Protein AF-A0A7X7XZB8-F1 (afdb_monomer_lite)

Radius of gyration: 26.93 Å; chains: 1; bounding box: 57×50×70 Å

Sequence (234 aa):
MEAIKGFKVFKPDWTYRGFQYEVGKTYEENVTPSACDRGFFFYKQPKDCFNYYRFNPNNKVAEVVALGEVAEKGDKCCTNKIKIVREIPWEEVLKLVNTGKACTGFCNTGDYNTGDWNLSSFNVGCFNTNQHKLKFFDKETDMTMEEWWNSDARYLLNQIDFRPTEWVRSEDMTDAEKEQHPEHETTGGYLKIRDNTNACIKWWNELSESKRNVIKSIPNFDAEKFFKITGIRV

pLDDT: mean 94.1, std 4.63, range [57.75, 98.5]

Structure (mmCIF, N/CA/C/O backbone):
data_AF-A0A7X7XZB8-F1
#
_entry.id   AF-A0A7X7XZB8-F1
#
loop_
_atom_site.group_PDB
_atom_site.id
_atom_site.type_symbol
_atom_site.label_atom_id
_atom_site.label_alt_id
_atom_site.label_comp_id
_atom_site.label_asym_id
_atom_site.label_entity_id
_atom_site.label_seq_id
_atom_site.pdbx_PDB_ins_code
_atom_site.Cartn_x
_atom_site.Cartn_y
_atom_site.Cartn_z
_atom_site.occupancy
_atom_site.B_iso_or_equiv
_atom_site.auth_seq_id
_atom_site.auth_comp_id
_atom_site.auth_asym_id
_atom_site.auth_atom_id
_atom_site.pdbx_PDB_model_num
ATOM 1 N N . MET A 1 1 ? -7.208 -9.323 38.041 1.00 57.75 1 MET A N 1
ATOM 2 C CA . MET A 1 1 ? -7.623 -9.644 36.661 1.00 57.75 1 MET A CA 1
ATOM 3 C C . MET A 1 1 ? -6.622 -9.023 35.715 1.00 57.75 1 MET A C 1
ATOM 5 O O . MET A 1 1 ? -6.167 -7.917 35.982 1.00 57.75 1 MET A O 1
ATOM 9 N N . GLU A 1 2 ? -6.235 -9.758 34.681 1.00 68.56 2 GLU A N 1
ATOM 10 C CA . GLU A 1 2 ? -5.322 -9.274 33.648 1.00 68.56 2 GLU A CA 1
ATOM 11 C C . GLU A 1 2 ? -6.052 -8.249 32.768 1.00 68.56 2 GLU A C 1
ATOM 13 O O . GLU A 1 2 ? -7.218 -8.441 32.422 1.00 68.56 2 GLU A O 1
ATOM 18 N N . ALA A 1 3 ? -5.411 -7.119 32.479 1.00 85.44 3 ALA A N 1
ATOM 19 C CA . ALA A 1 3 ? -6.046 -6.032 31.744 1.00 85.44 3 ALA A CA 1
ATOM 20 C C . ALA A 1 3 ? -6.130 -6.378 30.246 1.00 85.44 3 ALA A C 1
ATOM 22 O O . ALA A 1 3 ? -5.110 -6.674 29.622 1.00 85.44 3 ALA A O 1
ATOM 23 N N . ILE A 1 4 ? -7.327 -6.323 29.654 1.00 95.00 4 ILE A N 1
ATOM 24 C CA . ILE A 1 4 ? -7.532 -6.692 28.244 1.00 95.00 4 ILE A CA 1
ATOM 25 C C . ILE A 1 4 ? -7.282 -5.468 27.363 1.00 95.00 4 ILE A C 1
ATOM 27 O O . ILE A 1 4 ? -7.982 -4.460 27.472 1.00 95.00 4 ILE A O 1
ATOM 31 N N . LYS A 1 5 ? -6.286 -5.551 26.477 1.00 96.56 5 LYS A N 1
ATOM 32 C CA . LYS A 1 5 ? -6.016 -4.519 25.467 1.00 96.56 5 LYS A CA 1
ATOM 33 C C . LYS A 1 5 ? -6.963 -4.651 24.279 1.00 96.56 5 LYS A C 1
ATOM 35 O O . LYS A 1 5 ? -7.380 -5.752 23.923 1.00 96.56 5 LYS A O 1
ATOM 40 N N . GLY A 1 6 ? -7.253 -3.530 23.635 1.00 97.69 6 GLY A N 1
ATOM 41 C CA . GLY A 1 6 ? -8.007 -3.518 22.394 1.00 97.69 6 GLY A CA 1
ATOM 42 C C . GLY A 1 6 ? -8.034 -2.152 21.731 1.00 97.69 6 GLY A C 1
ATOM 43 O O . GLY A 1 6 ? -7.215 -1.279 22.011 1.00 97.69 6 GLY A O 1
ATOM 44 N N . PHE A 1 7 ? -9.009 -1.977 20.850 1.00 98.31 7 PHE A N 1
ATOM 45 C CA . PHE A 1 7 ? -9.138 -0.844 19.953 1.00 98.31 7 PHE A CA 1
ATOM 46 C C . PHE A 1 7 ? -10.559 -0.299 19.981 1.00 98.31 7 PHE A C 1
ATOM 48 O O . PHE A 1 7 ? -11.535 -1.037 20.154 1.00 98.31 7 PHE A O 1
ATOM 55 N N . LYS A 1 8 ? -10.687 1.012 19.808 1.00 97.56 8 LYS A N 1
ATOM 56 C CA . LYS A 1 8 ? -11.981 1.688 19.747 1.00 97.56 8 LYS A CA 1
ATOM 57 C C . LYS A 1 8 ? -11.944 2.817 18.731 1.00 97.56 8 LYS A C 1
ATOM 59 O O . LYS A 1 8 ? -10.954 3.535 18.636 1.00 97.56 8 LYS A O 1
ATOM 64 N N . VAL A 1 9 ? -13.050 2.982 18.010 1.00 97.44 9 VAL A N 1
ATOM 65 C CA . VAL A 1 9 ? -13.260 4.082 17.064 1.00 97.44 9 VAL A CA 1
ATOM 66 C C . VAL A 1 9 ? -14.196 5.118 17.680 1.00 97.44 9 VAL A C 1
ATOM 68 O O . VAL A 1 9 ? -15.196 4.766 18.314 1.00 97.44 9 VAL A O 1
ATOM 71 N N . PHE A 1 10 ? -13.875 6.388 17.468 1.00 97.50 10 PHE A N 1
ATOM 72 C CA . PHE A 1 10 ? -14.664 7.552 17.850 1.00 97.50 10 PHE A CA 1
ATOM 73 C C . PHE A 1 10 ? -14.928 8.431 16.630 1.00 97.50 10 PHE A C 1
ATOM 75 O O . PHE A 1 10 ? -14.269 8.321 15.591 1.00 97.50 10 PHE A O 1
ATOM 82 N N . LYS A 1 11 ? -15.892 9.338 16.776 1.00 96.06 11 LYS A N 1
ATOM 83 C CA . LYS A 1 11 ? -16.097 10.428 15.821 1.00 96.06 11 LYS A CA 1
ATOM 84 C C . LYS A 1 11 ? -14.875 11.369 15.784 1.00 96.06 11 LYS A C 1
ATOM 86 O O . LYS A 1 11 ? -14.052 11.319 16.702 1.00 96.06 11 LYS A O 1
ATOM 91 N N . PRO A 1 12 ? -14.753 12.237 14.759 1.00 96.38 12 PRO A N 1
ATOM 92 C CA . PRO A 1 12 ? -13.632 13.177 14.641 1.00 96.38 12 PRO A CA 1
ATOM 93 C C . PRO A 1 12 ? -13.425 14.068 15.879 1.00 96.38 12 PRO A C 1
ATOM 95 O O . PRO A 1 12 ? -12.300 14.455 16.180 1.00 96.38 12 PRO A O 1
ATOM 98 N N . ASP A 1 13 ? -14.506 14.353 16.609 1.00 96.19 13 ASP A N 1
ATOM 99 C CA . ASP A 1 13 ? -14.563 15.174 17.824 1.00 96.19 13 ASP A CA 1
ATOM 100 C C . ASP A 1 13 ? -14.334 14.383 19.127 1.00 96.19 13 ASP A C 1
ATOM 102 O O . ASP A 1 13 ? -14.591 14.898 20.211 1.00 96.19 13 ASP A O 1
ATOM 106 N N . TRP A 1 14 ? -13.862 13.131 19.049 1.00 97.44 14 TRP A N 1
ATOM 107 C CA . TRP A 1 14 ? -13.670 12.233 20.198 1.00 97.44 14 TRP A CA 1
ATOM 108 C C . TRP A 1 14 ? -14.952 11.850 20.957 1.00 97.44 14 TRP A C 1
ATOM 110 O O . TRP A 1 14 ? -14.891 11.347 22.083 1.00 97.44 14 TRP A O 1
ATOM 120 N N . THR A 1 15 ? -16.126 12.001 20.340 1.00 96.31 15 T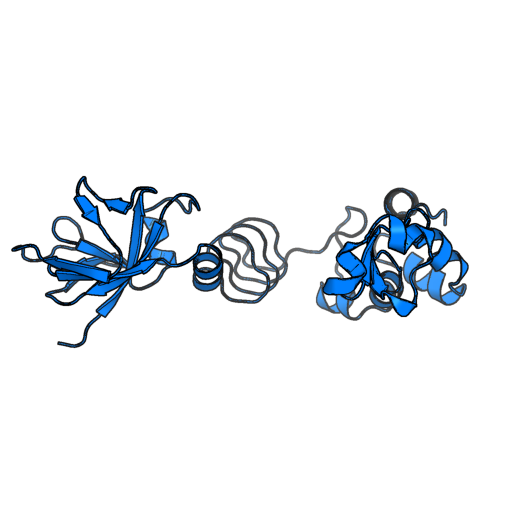HR A N 1
ATOM 121 C CA . THR A 1 15 ? -17.386 11.573 20.959 1.00 96.31 15 THR A CA 1
ATOM 122 C C . THR A 1 15 ? -17.800 10.147 20.577 1.00 96.31 15 THR A C 1
ATOM 124 O O . THR A 1 15 ? -17.523 9.640 19.483 1.00 96.31 15 THR A O 1
ATOM 127 N N . TYR A 1 16 ? -18.523 9.481 21.484 1.00 92.25 16 TYR A N 1
ATOM 128 C CA . TYR A 1 16 ? -19.246 8.231 21.223 1.00 92.25 16 TYR A CA 1
ATOM 129 C C . TYR A 1 16 ? -20.540 8.190 22.047 1.00 92.25 16 TYR A C 1
ATOM 131 O O . TYR A 1 16 ? -20.510 8.421 23.252 1.00 92.25 16 TYR A O 1
ATOM 139 N N . ARG A 1 17 ? -21.685 7.912 21.400 1.00 87.38 17 ARG A N 1
ATOM 140 C CA . ARG A 1 17 ? -23.033 7.931 22.021 1.00 87.38 17 ARG A CA 1
ATOM 141 C C . ARG A 1 17 ? -23.332 9.198 22.856 1.00 87.38 17 ARG A C 1
ATOM 143 O O . ARG A 1 17 ? -24.012 9.125 23.869 1.00 87.38 17 ARG A O 1
ATOM 150 N N . GLY A 1 18 ? -22.831 10.358 22.422 1.00 87.31 18 GLY A N 1
ATOM 151 C CA . GLY A 1 18 ? -23.051 11.645 23.101 1.00 87.31 18 GLY A CA 1
ATOM 152 C C . GLY A 1 18 ? -22.123 11.918 24.290 1.00 87.31 18 GLY A C 1
ATOM 153 O O . GLY A 1 18 ? -22.231 12.974 24.899 1.00 87.31 18 GLY A O 1
ATOM 154 N N . PHE A 1 19 ? -21.197 11.007 24.598 1.00 92.81 19 PHE A N 1
ATOM 155 C CA . PHE A 1 19 ? -20.185 11.196 25.634 1.00 92.81 19 PHE A CA 1
ATOM 156 C C . PHE A 1 19 ? -18.840 11.611 25.021 1.00 92.81 19 PHE A C 1
ATOM 158 O O . PHE A 1 19 ? -18.438 11.056 23.993 1.00 92.81 19 PHE A O 1
ATOM 165 N N . GLN A 1 20 ? -18.154 12.564 25.657 1.00 96.94 20 GLN A N 1
ATOM 166 C CA . GLN A 1 20 ? -16.845 13.081 25.249 1.00 96.94 20 GLN A CA 1
ATOM 167 C C . GLN A 1 20 ? -15.715 12.277 25.897 1.00 96.94 20 GLN A C 1
ATOM 169 O O . GLN A 1 20 ? -15.649 12.162 27.120 1.00 96.94 20 GLN A O 1
ATOM 174 N N . TYR A 1 21 ? -14.795 11.772 25.079 1.00 97.69 21 TYR A N 1
ATOM 175 C CA . TYR A 1 21 ? -13.613 11.060 25.553 1.00 97.69 21 TYR A CA 1
ATOM 176 C C . TYR A 1 21 ? -12.355 11.901 25.360 1.00 97.69 21 TYR A C 1
ATOM 178 O O . TYR A 1 21 ? -12.298 12.789 24.510 1.00 97.69 21 TYR A O 1
ATOM 186 N N . GLU A 1 22 ? -11.335 11.589 26.150 1.00 97.94 22 GLU A N 1
ATOM 187 C CA . GLU A 1 22 ? -10.001 12.163 26.041 1.00 97.94 22 GLU A CA 1
ATOM 188 C C . GLU A 1 22 ? -8.949 11.069 26.230 1.00 97.94 22 GLU A C 1
ATOM 190 O O . GLU A 1 22 ? -9.109 10.139 27.029 1.00 97.94 22 GLU A O 1
ATOM 195 N N . VAL A 1 23 ? -7.848 11.200 25.494 1.00 98.25 23 VAL A N 1
ATOM 196 C CA . VAL A 1 23 ? -6.682 10.325 25.618 1.00 98.25 23 VAL A CA 1
ATOM 197 C C . VAL A 1 23 ? -6.078 10.439 27.022 1.00 98.25 23 VAL A C 1
ATOM 199 O O . VAL A 1 23 ? -5.997 11.516 27.602 1.00 98.25 23 VAL A O 1
ATOM 202 N N . GLY A 1 24 ? -5.660 9.307 27.586 1.00 97.81 24 GLY A N 1
ATOM 203 C CA . GLY A 1 24 ? -5.080 9.191 28.923 1.00 97.81 24 GLY A CA 1
ATOM 204 C C . GLY A 1 24 ? -6.106 8.994 30.043 1.00 97.81 24 GLY A C 1
ATOM 205 O O . GLY A 1 24 ? -5.741 8.495 31.113 1.00 97.81 24 GLY A O 1
ATOM 206 N N . LYS A 1 25 ? -7.386 9.322 29.815 1.00 98.25 25 LYS A N 1
ATOM 207 C CA . LYS A 1 25 ? -8.439 9.230 30.836 1.00 98.25 25 LYS A CA 1
ATOM 208 C C . LYS A 1 25 ? -9.011 7.818 30.983 1.00 98.25 25 LYS A C 1
ATOM 210 O O . LYS A 1 25 ? -8.959 6.986 30.074 1.00 98.25 25 LYS A O 1
ATOM 215 N N . THR A 1 26 ? -9.551 7.563 32.174 1.00 98.00 26 THR A N 1
ATOM 216 C CA . THR A 1 26 ? -10.275 6.337 32.531 1.00 98.00 26 THR A CA 1
ATOM 217 C C . THR A 1 26 ? -11.724 6.681 32.838 1.00 98.00 26 THR A C 1
ATOM 219 O O . THR A 1 26 ? -11.990 7.674 33.510 1.00 98.00 26 THR A O 1
ATOM 222 N N . TYR A 1 27 ? -12.636 5.848 32.357 1.00 97.19 27 TYR A N 1
ATOM 223 C CA . TYR A 1 27 ? -14.076 6.016 32.485 1.00 97.19 27 TYR A CA 1
ATOM 224 C C . TYR A 1 27 ? -14.683 4.749 33.074 1.00 97.19 27 TYR A C 1
ATOM 226 O O . TYR A 1 27 ? -14.226 3.645 32.772 1.00 97.19 27 TYR A O 1
ATOM 234 N N . GLU A 1 28 ? -15.694 4.918 33.921 1.00 96.44 28 GLU A N 1
ATOM 235 C CA . GLU A 1 28 ? -16.362 3.837 34.639 1.00 96.44 28 GLU A CA 1
ATOM 236 C C . GLU A 1 28 ? -17.869 4.094 34.677 1.00 96.44 28 GLU A C 1
ATOM 238 O O . GLU A 1 28 ? -18.304 5.221 34.907 1.00 96.44 28 GLU A O 1
ATOM 243 N N . GLU A 1 29 ? -18.656 3.048 34.448 1.00 93.31 29 GLU A N 1
ATOM 244 C CA . GLU A 1 29 ? -20.115 3.067 34.539 1.00 93.31 29 GLU A CA 1
ATOM 245 C C . GLU A 1 29 ? -20.577 1.952 35.478 1.00 93.31 29 GLU A C 1
ATOM 247 O O . GLU A 1 29 ? -20.081 0.828 35.419 1.00 93.31 29 GLU A O 1
ATOM 252 N N . ASN A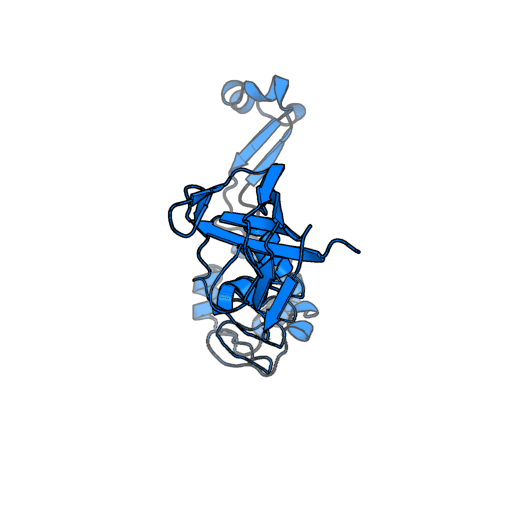 1 30 ? -21.568 2.234 36.325 1.00 92.50 30 ASN A N 1
ATOM 253 C CA . ASN A 1 30 ? -22.135 1.237 37.234 1.00 92.50 30 ASN A CA 1
ATOM 254 C C . ASN A 1 30 ? -23.154 0.338 36.507 1.00 92.50 30 ASN A C 1
ATOM 256 O O . ASN A 1 30 ? -24.362 0.417 36.735 1.00 92.50 30 ASN A O 1
ATOM 260 N N . VAL A 1 31 ? -22.661 -0.478 35.575 1.00 91.38 31 VAL A N 1
ATOM 261 C CA . VAL A 1 31 ? -23.449 -1.432 34.786 1.00 91.38 31 VAL A CA 1
ATOM 262 C C . VAL A 1 31 ? -22.722 -2.769 34.693 1.00 91.38 31 VAL A C 1
ATOM 264 O O . VAL A 1 31 ? -21.504 -2.820 34.580 1.00 91.38 31 VAL A O 1
ATOM 267 N N . THR A 1 32 ? -23.474 -3.867 34.662 1.00 91.44 32 THR A N 1
ATOM 268 C CA . THR A 1 32 ? -22.968 -5.163 34.174 1.00 91.44 32 THR A CA 1
ATOM 269 C C . THR A 1 32 ? -22.822 -5.090 32.651 1.00 91.44 32 THR A C 1
ATOM 271 O O . THR A 1 32 ? -23.840 -4.851 31.986 1.00 91.44 32 THR A O 1
ATOM 274 N N . PRO A 1 33 ? -21.622 -5.263 32.077 1.00 90.38 33 PRO A N 1
ATOM 275 C CA . PRO A 1 33 ? -21.402 -5.132 30.640 1.00 90.38 33 PRO A CA 1
ATOM 276 C C . PRO A 1 33 ? -22.222 -6.121 29.813 1.00 90.38 33 PRO A C 1
ATOM 278 O O . PRO A 1 33 ? -22.385 -7.282 30.178 1.00 90.38 33 PRO A O 1
ATOM 281 N N . SER A 1 34 ? -22.688 -5.671 28.651 1.00 90.31 34 SER A N 1
ATOM 282 C CA . SER A 1 34 ? -23.308 -6.524 27.639 1.00 90.31 34 SER A CA 1
ATOM 283 C C . SER A 1 34 ? -22.814 -6.103 26.263 1.00 90.31 34 SER A C 1
ATOM 285 O O . SER A 1 34 ? -23.061 -4.979 25.826 1.00 90.31 34 SER A O 1
ATOM 287 N N . ALA A 1 35 ? -22.155 -7.022 25.550 1.00 80.94 35 ALA A N 1
ATOM 288 C CA . ALA A 1 35 ? -21.537 -6.776 24.242 1.00 80.94 35 ALA A CA 1
ATOM 289 C C . ALA A 1 35 ? -22.503 -6.225 23.167 1.00 80.94 35 ALA A C 1
ATOM 291 O O . ALA A 1 35 ? -22.069 -5.637 22.169 1.00 80.94 35 ALA A O 1
ATOM 292 N N . CYS A 1 36 ? -23.818 -6.340 23.371 1.00 78.12 36 CYS A N 1
ATOM 293 C CA . CYS A 1 36 ? -24.829 -5.813 22.454 1.00 78.12 36 CYS A CA 1
ATOM 294 C C . CYS A 1 36 ? -25.562 -4.558 22.943 1.00 78.12 36 CYS A C 1
ATOM 296 O O . CYS A 1 36 ? -26.248 -3.952 22.127 1.00 78.12 36 CYS A O 1
ATOM 298 N N . ASP A 1 37 ? -25.420 -4.150 24.205 1.00 83.25 37 ASP A N 1
ATOM 299 C CA . ASP A 1 37 ? -26.378 -3.218 24.815 1.00 83.25 37 ASP A CA 1
ATOM 300 C C . ASP A 1 37 ? -25.707 -2.079 25.604 1.00 83.25 37 ASP A C 1
ATOM 302 O O . ASP A 1 37 ? -25.705 -0.920 25.158 1.00 83.25 37 ASP A O 1
ATOM 306 N N . ARG A 1 38 ? -25.041 -2.423 26.714 1.00 88.56 38 ARG A N 1
ATOM 307 C CA . ARG A 1 38 ? -24.616 -1.483 27.762 1.00 88.56 38 ARG A CA 1
ATOM 308 C C . ARG A 1 38 ? -23.153 -1.644 28.183 1.00 88.56 38 ARG A C 1
ATOM 310 O O . ARG A 1 38 ? -22.678 -2.770 28.334 1.00 88.56 38 ARG A O 1
ATOM 317 N N . GLY A 1 39 ? -22.494 -0.505 28.412 1.00 91.75 39 GLY A N 1
ATOM 318 C CA . GLY A 1 39 ? -21.074 -0.347 28.745 1.00 91.75 39 GLY A CA 1
ATOM 319 C C . GLY A 1 39 ? -20.225 0.213 27.591 1.00 91.75 39 GLY A C 1
ATOM 320 O O . GLY A 1 39 ? -20.724 0.606 26.529 1.00 91.75 39 GLY A O 1
ATOM 321 N N . PHE A 1 40 ? -18.906 0.235 27.787 1.00 95.12 40 PHE A N 1
ATOM 322 C CA . PHE A 1 40 ? -17.937 0.748 26.824 1.00 95.12 40 PHE A CA 1
ATOM 323 C C . PHE A 1 40 ? -17.502 -0.325 25.822 1.00 95.12 40 PHE A C 1
ATOM 325 O O . PHE A 1 40 ? -16.737 -1.232 26.148 1.00 95.12 40 PHE A O 1
ATOM 332 N N . PHE A 1 41 ? -17.946 -0.188 24.571 1.00 95.19 41 PHE A N 1
ATOM 333 C CA . PHE A 1 41 ? -17.579 -1.114 23.494 1.00 95.19 41 PHE A CA 1
ATOM 334 C C . PHE A 1 41 ? -16.161 -0.896 22.965 1.00 95.19 41 PHE A C 1
ATOM 336 O O . PHE A 1 41 ? -15.779 0.251 22.701 1.00 95.19 41 PHE A O 1
ATOM 343 N N . PHE A 1 42 ? -15.454 -1.998 22.720 1.00 96.88 42 PHE A N 1
ATOM 344 C CA . PHE A 1 42 ? -14.124 -2.062 22.110 1.00 96.88 42 PHE A CA 1
ATOM 345 C C . PHE A 1 42 ? -13.928 -3.397 21.361 1.00 96.88 42 PHE A C 1
ATOM 347 O O . PHE A 1 42 ? -14.780 -4.282 21.439 1.00 96.88 42 PHE A O 1
ATOM 354 N N . TYR A 1 43 ? -12.816 -3.540 20.640 1.00 97.25 43 TYR A N 1
ATOM 355 C CA . TYR A 1 43 ? -12.496 -4.710 19.811 1.00 97.25 43 TYR A CA 1
ATOM 356 C C . TYR A 1 43 ? -11.081 -5.203 20.088 1.00 97.25 43 TYR A C 1
ATOM 358 O O . TYR A 1 43 ? -10.198 -4.400 20.378 1.00 97.25 43 TYR A O 1
ATOM 366 N N . LYS A 1 44 ? -10.840 -6.512 19.993 1.00 96.25 44 LYS A N 1
ATOM 367 C CA . LYS A 1 44 ? -9.504 -7.079 20.245 1.00 96.25 44 LYS A CA 1
ATOM 368 C C . LYS A 1 44 ? -8.543 -6.840 19.085 1.00 96.25 44 LYS A C 1
ATOM 370 O O . LYS A 1 44 ? -7.359 -6.626 19.324 1.00 96.25 44 LYS A O 1
ATOM 375 N N . GLN A 1 45 ? -9.046 -6.848 17.850 1.00 95.31 45 GLN A N 1
ATOM 376 C CA . GLN A 1 45 ? -8.261 -6.549 16.656 1.00 95.31 45 GLN A CA 1
ATOM 377 C C . GLN A 1 45 ? -8.690 -5.206 16.045 1.00 95.31 45 GLN A C 1
ATOM 379 O O . GLN A 1 45 ? -9.881 -4.885 16.039 1.00 95.31 45 GLN A O 1
ATOM 384 N N . PRO A 1 46 ? -7.761 -4.428 15.463 1.00 95.31 46 PRO A N 1
ATOM 385 C CA . PRO A 1 46 ? -8.085 -3.165 14.798 1.00 95.31 46 PRO A CA 1
ATOM 386 C C . PRO A 1 46 ? -9.080 -3.344 13.653 1.00 95.31 46 PRO A C 1
ATOM 388 O O . PRO A 1 46 ? -10.022 -2.564 13.531 1.00 95.31 46 PRO A O 1
ATOM 391 N N . LYS A 1 47 ? -8.911 -4.406 12.852 1.00 95.00 47 LYS A N 1
ATOM 392 C CA . LYS A 1 47 ? -9.782 -4.696 11.704 1.00 95.00 47 LYS A CA 1
ATOM 393 C C . LYS A 1 47 ? -11.245 -4.903 12.107 1.00 95.00 47 LYS A C 1
ATOM 395 O O . LYS A 1 47 ? -12.134 -4.442 11.401 1.00 95.00 47 LYS A O 1
ATOM 400 N N . ASP A 1 48 ? -11.486 -5.502 13.273 1.00 95.88 48 ASP A N 1
ATOM 401 C CA . ASP A 1 48 ? -12.828 -5.835 13.760 1.00 95.88 48 ASP A CA 1
ATOM 402 C C . ASP A 1 48 ? -13.647 -4.578 14.084 1.00 95.88 48 ASP A C 1
ATOM 404 O O . ASP A 1 48 ? -14.874 -4.580 13.986 1.00 95.88 48 ASP A O 1
ATOM 408 N N . CYS A 1 49 ? -12.978 -3.456 14.384 1.00 95.62 49 CYS A N 1
ATOM 409 C CA . CYS A 1 49 ? -13.652 -2.167 14.499 1.00 95.62 49 CYS A CA 1
ATOM 410 C C . CYS A 1 49 ? -14.483 -1.866 13.243 1.00 95.62 49 CYS A C 1
ATOM 412 O O . CYS A 1 49 ? -15.617 -1.392 13.323 1.00 95.62 49 CYS A O 1
ATOM 414 N N . PHE A 1 50 ? -13.935 -2.157 12.068 1.00 95.38 50 PHE A N 1
ATOM 415 C CA . PHE A 1 50 ? -14.507 -1.728 10.799 1.00 95.38 50 PHE A CA 1
ATOM 416 C C . PHE A 1 50 ? -15.594 -2.660 10.254 1.00 95.38 50 PHE A C 1
ATOM 418 O O . PHE A 1 50 ? -16.173 -2.381 9.209 1.00 95.38 50 PHE A O 1
ATOM 425 N N . ASN A 1 51 ? -15.962 -3.694 11.015 1.00 92.69 51 ASN A N 1
ATOM 426 C CA . ASN A 1 51 ? -17.221 -4.410 10.809 1.00 92.69 51 ASN A CA 1
ATOM 427 C C . ASN A 1 51 ? -18.432 -3.555 11.235 1.00 92.69 51 ASN A C 1
ATOM 429 O O . ASN A 1 51 ? -19.538 -3.750 10.737 1.00 92.69 51 ASN A O 1
ATOM 433 N N . TYR A 1 52 ? -18.224 -2.582 12.136 1.00 91.94 52 TYR A N 1
ATOM 434 C CA . TYR A 1 52 ? -19.285 -1.733 12.700 1.00 91.94 52 TYR A CA 1
ATOM 435 C C . TYR A 1 52 ? -19.096 -0.240 12.418 1.00 91.94 52 TYR A C 1
ATOM 437 O O . TYR A 1 52 ? -20.046 0.536 12.529 1.00 91.94 52 TYR A O 1
ATOM 445 N N . TYR A 1 53 ? -17.882 0.177 12.058 1.00 92.81 53 TYR A N 1
ATOM 446 C CA . TYR A 1 53 ? -17.572 1.548 11.664 1.00 92.81 53 TYR A CA 1
ATOM 447 C C . TYR A 1 53 ? -17.085 1.588 10.221 1.00 92.81 53 TYR A C 1
ATOM 449 O O . TYR A 1 53 ? -16.346 0.717 9.777 1.00 92.81 53 TYR A O 1
ATOM 457 N N . ARG A 1 54 ? -17.431 2.651 9.490 1.00 92.31 54 ARG A N 1
ATOM 458 C CA . ARG A 1 54 ? -16.820 2.891 8.177 1.00 92.31 54 ARG A CA 1
ATOM 459 C C . ARG A 1 54 ? -15.317 3.124 8.343 1.00 92.31 54 ARG A C 1
ATOM 461 O O . ARG A 1 54 ? -14.914 3.894 9.220 1.00 92.31 54 ARG A O 1
ATOM 468 N N . PHE A 1 55 ? -14.517 2.508 7.477 1.00 94.62 55 PHE A N 1
ATOM 469 C CA . PHE A 1 55 ? -13.081 2.761 7.357 1.00 94.62 55 PHE A CA 1
ATOM 470 C C . PHE A 1 55 ? -12.863 4.177 6.800 1.00 94.62 55 PHE A C 1
ATOM 472 O O . PHE A 1 55 ? -12.884 4.398 5.594 1.00 94.62 55 PHE A O 1
ATOM 479 N N . ASN A 1 56 ? -12.794 5.168 7.693 1.00 94.88 56 ASN A N 1
ATOM 480 C CA . ASN A 1 56 ? -12.819 6.589 7.350 1.00 94.88 56 ASN A CA 1
ATOM 481 C C . ASN A 1 56 ? -11.718 7.345 8.110 1.00 94.88 56 ASN A C 1
ATOM 483 O O . ASN A 1 56 ? -11.857 7.476 9.330 1.00 94.88 56 ASN A O 1
ATOM 487 N N . PRO A 1 57 ? -10.712 7.918 7.418 1.00 94.44 57 PRO A N 1
ATOM 488 C CA . PRO A 1 57 ? -9.571 8.592 8.039 1.00 94.44 57 PRO A CA 1
ATOM 489 C C . PRO A 1 57 ? -9.919 9.823 8.888 1.00 94.44 57 PRO A C 1
ATOM 491 O O . PRO A 1 57 ? -9.097 10.291 9.669 1.00 94.44 57 PRO A O 1
ATOM 494 N N . ASN A 1 58 ? -11.144 10.342 8.782 1.00 96.25 58 ASN A N 1
ATOM 495 C CA . ASN A 1 58 ? -11.608 11.432 9.641 1.00 96.25 58 ASN A CA 1
ATOM 496 C C . ASN A 1 58 ? -11.964 10.964 11.063 1.00 96.25 58 ASN A C 1
ATOM 498 O O . ASN A 1 58 ? -11.956 11.767 11.995 1.00 96.25 58 ASN A O 1
ATOM 502 N N . ASN A 1 59 ? -12.303 9.684 11.244 1.00 96.62 59 ASN A N 1
ATOM 503 C CA . ASN A 1 59 ? -12.590 9.133 12.565 1.00 96.62 59 ASN A CA 1
ATOM 504 C C . ASN A 1 59 ? -11.307 8.993 13.391 1.00 96.62 59 ASN A C 1
ATOM 506 O O . ASN A 1 59 ? -10.205 8.883 12.853 1.00 96.62 59 ASN A O 1
ATOM 510 N N . LYS A 1 60 ? -11.463 8.934 14.713 1.00 97.88 60 LYS A N 1
ATOM 511 C CA . LYS A 1 60 ? -10.360 8.695 15.647 1.00 97.88 60 LYS A CA 1
ATOM 512 C C . LYS A 1 60 ? -10.311 7.224 16.021 1.00 97.88 60 LYS A C 1
ATOM 514 O O . LYS A 1 60 ? -11.345 6.642 16.335 1.00 97.88 60 LYS A O 1
ATOM 519 N N . VAL A 1 61 ? -9.126 6.626 16.004 1.00 98.25 61 VAL A N 1
ATOM 520 C CA . VAL A 1 61 ? -8.899 5.248 16.459 1.00 98.25 61 VAL A CA 1
ATOM 521 C C . VAL A 1 61 ? -7.974 5.310 17.661 1.00 98.25 61 VAL A C 1
ATOM 523 O O . VAL A 1 61 ? -6.985 6.036 17.637 1.00 98.25 61 VAL A O 1
ATOM 526 N N . ALA A 1 62 ? -8.296 4.583 18.724 1.00 98.44 62 ALA A N 1
ATOM 527 C CA . ALA A 1 62 ? -7.491 4.565 19.934 1.00 98.44 62 ALA A CA 1
ATOM 528 C C . ALA A 1 62 ? -7.171 3.146 20.379 1.00 98.44 62 ALA A C 1
ATOM 530 O O . ALA A 1 62 ? -8.011 2.247 20.273 1.00 98.44 62 ALA A O 1
ATOM 531 N N . GLU A 1 63 ? -5.983 2.992 20.956 1.00 98.50 63 GLU A N 1
ATOM 532 C CA . GLU A 1 63 ? -5.670 1.858 21.817 1.00 98.50 63 GLU A CA 1
ATOM 533 C C . GLU A 1 63 ? -6.381 2.067 23.157 1.00 98.50 63 GLU A C 1
ATOM 535 O O . GLU A 1 63 ? -6.358 3.159 23.738 1.00 98.50 63 GLU A O 1
ATOM 540 N N . VAL A 1 64 ? -7.034 1.021 23.647 1.00 98.44 64 VAL A N 1
ATOM 541 C CA . VAL A 1 64 ? -7.793 1.041 24.894 1.00 98.44 64 VAL A CA 1
ATOM 542 C C . VAL A 1 64 ? -7.442 -0.155 25.763 1.00 98.44 64 VAL A C 1
ATOM 544 O O . VAL A 1 64 ? -6.991 -1.193 25.280 1.00 98.44 64 VAL A O 1
ATOM 547 N N . VAL A 1 65 ? -7.677 -0.011 27.062 1.00 98.12 65 VAL A N 1
ATOM 548 C CA . VAL A 1 65 ? -7.532 -1.096 28.033 1.00 98.12 65 VAL A CA 1
ATOM 549 C C . VAL A 1 65 ? -8.825 -1.227 28.821 1.00 98.12 65 VAL A C 1
ATOM 551 O O . VAL A 1 65 ? -9.291 -0.255 29.418 1.00 98.12 65 VAL A O 1
ATOM 554 N N . ALA A 1 66 ? -9.396 -2.427 28.836 1.00 97.38 66 ALA A N 1
ATOM 555 C CA . ALA A 1 66 ? -10.476 -2.780 29.741 1.00 97.38 66 ALA A CA 1
ATOM 556 C C . ALA A 1 66 ? -9.896 -3.098 31.125 1.00 97.38 66 ALA A C 1
ATOM 558 O O . ALA A 1 66 ? -9.026 -3.957 31.271 1.00 97.38 66 ALA A O 1
ATOM 559 N N . LEU A 1 67 ? -10.372 -2.363 32.130 1.00 96.75 67 LEU A N 1
ATOM 560 C CA . LEU A 1 67 ? -9.905 -2.434 33.518 1.00 96.75 67 LEU A CA 1
ATOM 561 C C . LEU A 1 67 ? -10.948 -3.038 34.468 1.00 96.75 67 LEU A C 1
ATOM 563 O O . LEU A 1 67 ? -10.666 -3.194 35.654 1.00 96.75 67 LEU A O 1
ATOM 567 N N . GLY A 1 68 ? -12.152 -3.309 33.967 1.00 94.19 68 GLY A N 1
ATOM 568 C CA . GLY A 1 68 ? -13.279 -3.819 34.740 1.00 94.19 68 GLY A CA 1
ATOM 569 C C . GLY A 1 68 ? -13.749 -5.183 34.246 1.00 94.19 68 GLY A C 1
ATOM 570 O O . GLY A 1 68 ? -12.977 -5.947 33.665 1.00 94.19 68 GLY A O 1
ATOM 571 N N . GLU A 1 69 ? -15.022 -5.482 34.481 1.00 95.12 69 GLU A N 1
ATOM 572 C CA . GLU A 1 69 ? -15.671 -6.675 33.939 1.00 95.12 69 GLU A CA 1
ATOM 573 C C . GLU A 1 69 ? -15.757 -6.574 32.417 1.00 95.12 69 GLU A C 1
ATOM 575 O O . GLU A 1 69 ? -15.960 -5.485 31.880 1.00 95.12 69 GLU A O 1
ATOM 580 N N . VAL A 1 70 ? -15.630 -7.703 31.716 1.00 95.12 70 VAL A N 1
ATOM 581 C CA . VAL A 1 70 ? -15.711 -7.750 30.252 1.00 95.12 70 VAL A CA 1
ATOM 582 C C . VAL A 1 70 ? -16.748 -8.773 29.813 1.00 95.12 70 VAL A C 1
ATOM 584 O O . VAL A 1 70 ? -16.733 -9.918 30.254 1.00 95.12 70 VAL A O 1
ATOM 587 N N . ALA A 1 71 ? -17.630 -8.351 28.910 1.00 95.00 71 ALA A N 1
ATOM 588 C CA . ALA A 1 71 ? -18.533 -9.220 28.171 1.00 95.00 71 ALA A CA 1
ATOM 589 C C . ALA A 1 71 ? -18.104 -9.277 26.701 1.00 95.00 71 ALA A C 1
ATOM 591 O O . ALA A 1 71 ? -17.838 -8.241 26.083 1.00 95.00 71 ALA A O 1
ATOM 592 N N . GLU A 1 72 ? -18.086 -10.477 26.126 1.00 94.44 72 GLU A N 1
ATOM 593 C CA . GLU A 1 72 ? -17.659 -10.723 24.747 1.00 94.44 72 GLU A CA 1
ATOM 594 C C . GLU A 1 72 ? -18.772 -11.393 23.942 1.00 94.44 72 GLU A C 1
ATOM 596 O O . GLU A 1 72 ? -19.495 -12.253 24.447 1.00 94.44 72 GLU A O 1
ATOM 601 N N . LYS A 1 73 ? -18.908 -11.006 22.672 1.00 92.06 73 LYS A N 1
ATOM 602 C CA . LYS A 1 73 ? -19.769 -11.692 21.708 1.00 92.06 73 LYS A CA 1
ATOM 603 C C . LYS A 1 73 ? -19.185 -11.544 20.306 1.00 92.06 73 LYS A C 1
ATOM 605 O O . LYS A 1 73 ? -19.266 -10.471 19.713 1.00 92.06 73 LYS A O 1
ATOM 610 N N . GLY A 1 74 ? -18.645 -12.636 19.769 1.00 92.25 74 GLY A N 1
ATOM 611 C CA . GLY A 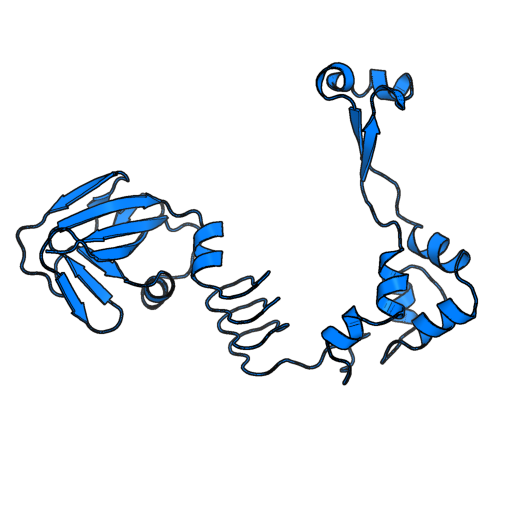1 74 ? -17.960 -12.617 18.477 1.00 92.25 74 GLY A CA 1
ATOM 612 C C . GLY A 1 74 ? -16.701 -11.752 18.537 1.00 92.25 74 GLY A C 1
ATOM 613 O O . GLY A 1 74 ? -15.849 -11.960 19.395 1.00 92.25 74 GLY A O 1
ATOM 614 N N . ASP A 1 75 ? -16.603 -10.775 17.641 1.00 92.25 75 ASP A N 1
ATOM 615 C CA . ASP A 1 75 ? -15.490 -9.823 17.552 1.00 92.25 75 ASP A CA 1
ATOM 616 C C . ASP A 1 75 ? -15.621 -8.625 18.513 1.00 92.25 75 ASP A C 1
ATOM 618 O O . ASP A 1 75 ? -14.660 -7.894 18.775 1.00 92.25 75 ASP A O 1
ATOM 622 N N . LYS A 1 76 ? -16.817 -8.427 19.070 1.00 93.88 76 LYS A N 1
ATOM 623 C CA . LYS A 1 76 ? -17.173 -7.262 19.868 1.00 93.88 76 LYS A CA 1
ATOM 624 C C . LYS A 1 76 ? -17.033 -7.534 21.362 1.00 93.88 76 LYS A C 1
ATOM 626 O O . LYS A 1 76 ? -17.583 -8.498 21.897 1.00 93.88 76 LYS A O 1
ATOM 631 N N . CYS A 1 77 ? -16.356 -6.622 22.052 1.00 95.44 77 CYS A N 1
ATOM 632 C CA . CYS A 1 77 ? -16.179 -6.638 23.499 1.00 95.44 77 CYS A CA 1
ATOM 633 C C . CYS A 1 77 ? -16.849 -5.419 24.142 1.00 95.44 77 CYS A C 1
ATOM 635 O O . CYS A 1 77 ? -17.056 -4.380 23.506 1.00 95.44 77 CYS A O 1
ATOM 637 N N . CYS A 1 78 ? -17.187 -5.533 25.422 1.00 95.56 78 CYS A N 1
ATOM 638 C CA . CYS A 1 78 ? -17.725 -4.440 26.218 1.00 95.56 78 CYS A CA 1
ATOM 639 C C . CYS A 1 78 ? -17.208 -4.511 27.651 1.00 95.56 78 CYS A C 1
ATOM 641 O O . CYS A 1 78 ? -17.174 -5.593 28.224 1.00 95.56 78 CYS A O 1
ATOM 643 N N . THR A 1 79 ? -16.848 -3.367 28.232 1.00 96.31 79 THR A N 1
ATOM 644 C CA . THR A 1 79 ? -16.377 -3.256 29.622 1.00 96.31 79 THR A CA 1
ATOM 645 C C . THR A 1 79 ? -17.155 -2.199 30.397 1.00 96.31 79 THR A C 1
ATOM 647 O O . THR A 1 79 ? -17.668 -1.254 29.799 1.00 96.31 79 THR A O 1
ATOM 650 N N . ASN A 1 80 ? -17.233 -2.323 31.721 1.00 95.75 80 ASN A N 1
ATOM 651 C CA . ASN A 1 80 ? -17.774 -1.272 32.592 1.00 95.75 80 ASN A CA 1
ATOM 652 C C . ASN A 1 80 ? -16.712 -0.243 33.000 1.00 95.75 80 ASN A C 1
ATOM 654 O O . ASN A 1 80 ? -17.063 0.830 33.477 1.00 95.75 80 ASN A O 1
ATOM 658 N N . LYS A 1 81 ? -15.426 -0.534 32.769 1.00 97.06 81 LYS A N 1
ATOM 659 C CA . LYS A 1 81 ? -14.313 0.381 33.039 1.00 97.06 81 LYS A CA 1
ATOM 660 C C . LYS A 1 81 ? -13.282 0.338 31.917 1.00 97.06 81 LYS A C 1
ATOM 662 O O . LYS A 1 81 ? -12.715 -0.723 31.632 1.00 97.06 81 LYS A O 1
ATOM 667 N N . ILE A 1 82 ? -13.036 1.477 31.273 1.00 97.75 82 ILE A N 1
ATOM 668 C CA . ILE A 1 82 ? -12.152 1.597 30.106 1.00 97.75 82 ILE A CA 1
ATOM 669 C C . ILE A 1 82 ? -11.150 2.736 30.282 1.00 97.75 82 ILE A C 1
ATOM 671 O O . ILE A 1 82 ? -11.504 3.821 30.735 1.00 97.75 82 ILE A O 1
ATOM 675 N N . LYS A 1 83 ? -9.902 2.509 29.875 1.00 98.25 83 LYS A N 1
ATOM 676 C CA . LYS A 1 83 ? -8.886 3.553 29.723 1.00 98.25 83 LYS A CA 1
ATOM 677 C C . LYS A 1 83 ? -8.604 3.792 28.248 1.00 98.25 83 LYS A C 1
ATOM 679 O O . LYS A 1 83 ? -8.343 2.837 27.519 1.00 98.25 83 LYS A O 1
ATOM 684 N N . ILE A 1 84 ? -8.611 5.056 27.829 1.00 98.50 84 ILE A N 1
ATOM 685 C CA . ILE A 1 84 ? -8.166 5.467 26.493 1.00 98.50 84 ILE A CA 1
ATOM 686 C C . ILE A 1 84 ? -6.661 5.707 26.577 1.00 98.50 84 ILE A C 1
ATOM 688 O O . ILE A 1 84 ? -6.226 6.626 27.261 1.00 98.50 84 ILE A O 1
ATOM 692 N N . VAL A 1 85 ? -5.849 4.851 25.962 1.00 98.50 85 VAL A N 1
ATOM 693 C CA . VAL A 1 85 ? -4.389 4.881 26.147 1.00 98.50 85 VAL A CA 1
ATOM 694 C C . VAL A 1 85 ? -3.755 5.960 25.282 1.00 98.50 85 VAL A C 1
ATOM 696 O O . VAL A 1 85 ? -3.051 6.821 25.803 1.00 98.50 85 VAL A O 1
ATOM 699 N N . ARG A 1 86 ? -4.012 5.913 23.973 1.00 98.44 86 ARG A N 1
ATOM 700 C CA . ARG A 1 86 ? -3.458 6.829 22.968 1.00 98.44 86 ARG A CA 1
ATOM 701 C C . ARG A 1 86 ? -4.306 6.825 21.702 1.00 98.44 86 ARG A C 1
ATOM 703 O O . ARG A 1 86 ? -4.974 5.832 21.419 1.00 98.44 86 ARG A O 1
ATOM 710 N N . GLU A 1 87 ? -4.226 7.902 20.929 1.00 98.50 87 GLU A N 1
ATOM 711 C CA . GLU A 1 87 ? -4.649 7.893 19.525 1.00 98.50 87 GLU A CA 1
ATOM 712 C C . GLU A 1 87 ? -3.669 7.052 18.694 1.00 98.50 87 GLU A C 1
ATOM 714 O O . GLU A 1 87 ? -2.461 7.054 18.945 1.00 98.50 87 GLU A O 1
ATOM 719 N N . ILE A 1 88 ? -4.197 6.331 17.711 1.00 98.31 88 ILE A N 1
ATOM 720 C CA . ILE A 1 88 ? -3.428 5.592 16.714 1.00 98.31 88 ILE A CA 1
ATOM 721 C C . ILE A 1 88 ? -3.496 6.390 15.407 1.00 98.31 88 ILE A C 1
ATOM 723 O O . ILE A 1 88 ? -4.592 6.546 14.859 1.00 98.31 88 ILE A O 1
ATOM 727 N N . PRO A 1 89 ? -2.361 6.892 14.889 1.00 97.44 89 PRO A N 1
ATOM 728 C CA . PRO A 1 89 ? -2.316 7.542 13.584 1.00 97.44 89 PRO A CA 1
ATOM 729 C C . PRO A 1 89 ? -2.827 6.616 12.476 1.00 97.44 89 PRO A C 1
ATOM 731 O O . PRO A 1 89 ? -2.586 5.410 12.500 1.00 97.44 89 PRO A O 1
ATOM 734 N N . TRP A 1 90 ? -3.492 7.163 11.458 1.00 96.00 90 TRP A N 1
ATOM 735 C CA . TRP A 1 90 ? -4.081 6.346 10.386 1.00 96.00 90 TRP A CA 1
ATOM 736 C C . TRP A 1 90 ? -3.062 5.547 9.574 1.00 96.00 90 TRP A C 1
ATOM 738 O O . TRP A 1 90 ? -3.361 4.443 9.131 1.00 96.00 90 TRP A O 1
ATOM 748 N N . GLU A 1 91 ? -1.839 6.051 9.442 1.00 94.62 91 GLU A N 1
ATOM 749 C CA . GLU A 1 91 ? -0.713 5.296 8.888 1.00 94.62 91 GLU A CA 1
ATOM 750 C C . GLU A 1 91 ? -0.390 4.024 9.692 1.00 94.62 91 GLU A C 1
ATOM 752 O O . GLU A 1 91 ? -0.020 3.004 9.114 1.00 94.62 91 GLU A O 1
ATOM 757 N N . GLU A 1 92 ? -0.561 4.054 11.016 1.00 96.19 92 GLU A N 1
ATOM 758 C CA . GLU A 1 92 ? -0.394 2.894 11.888 1.00 96.19 92 GLU A CA 1
ATOM 759 C C . GLU A 1 92 ? -1.628 1.986 11.809 1.00 96.19 92 GLU A C 1
ATOM 761 O O . GLU A 1 92 ? -1.471 0.775 11.680 1.00 96.19 92 GLU A O 1
ATOM 766 N N . VAL A 1 93 ? -2.847 2.544 11.767 1.00 96.50 93 VAL A N 1
ATOM 767 C CA . VAL A 1 93 ? -4.081 1.765 11.529 1.00 96.50 93 VAL A CA 1
ATOM 768 C C . VAL A 1 93 ? -3.969 0.959 10.235 1.00 96.50 93 VAL A C 1
ATOM 770 O O . VAL A 1 93 ? -4.247 -0.238 10.241 1.00 96.50 93 VAL A O 1
ATOM 773 N N . LEU A 1 94 ? -3.506 1.582 9.146 1.00 94.50 94 LEU A N 1
ATOM 774 C CA . LEU A 1 94 ? -3.292 0.925 7.855 1.00 94.50 94 LEU A CA 1
ATOM 775 C C . LEU A 1 94 ? -2.296 -0.237 7.953 1.00 94.50 94 LEU A C 1
ATOM 777 O O . LEU A 1 94 ? -2.530 -1.283 7.353 1.00 94.50 94 LEU A O 1
ATOM 781 N N . LYS A 1 95 ? -1.217 -0.086 8.727 1.00 94.62 95 LYS A N 1
ATOM 782 C CA . LYS A 1 95 ? -0.245 -1.165 8.976 1.00 94.62 95 LYS A CA 1
ATOM 783 C C . LYS A 1 95 ? -0.816 -2.285 9.841 1.00 94.62 95 LYS A C 1
ATOM 785 O O . LYS A 1 95 ? -0.424 -3.428 9.680 1.00 94.62 95 LYS A O 1
ATOM 790 N N . LEU A 1 96 ? -1.716 -1.968 10.767 1.00 95.69 96 LEU A N 1
ATOM 791 C CA . LEU A 1 96 ? -2.324 -2.957 11.655 1.00 95.69 96 LEU A CA 1
ATOM 792 C C . LEU A 1 96 ? -3.380 -3.817 10.950 1.00 95.69 96 LEU A C 1
ATOM 794 O O . LEU A 1 96 ? -3.563 -4.980 11.302 1.00 95.69 96 LEU A O 1
ATOM 798 N N . VAL A 1 97 ? -4.108 -3.243 9.989 1.00 96.19 97 VAL A N 1
ATOM 799 C CA . VAL A 1 97 ? -5.189 -3.940 9.268 1.00 96.19 97 VAL A CA 1
ATOM 800 C C . VAL A 1 97 ? -4.724 -4.623 7.984 1.00 96.19 97 VAL A C 1
ATOM 802 O O . VAL A 1 97 ? -5.468 -5.437 7.443 1.00 96.19 97 VAL A O 1
ATOM 805 N N . ASN A 1 98 ? -3.518 -4.317 7.501 1.00 96.38 98 ASN A N 1
ATOM 806 C CA . ASN A 1 98 ? -2.906 -4.980 6.353 1.00 96.38 98 ASN A CA 1
ATOM 807 C C . ASN A 1 98 ? -1.691 -5.794 6.793 1.00 96.38 98 ASN A C 1
ATOM 809 O O . ASN A 1 98 ? -0.868 -5.324 7.568 1.00 96.38 98 ASN A O 1
ATOM 813 N N . THR A 1 99 ? -1.545 -7.001 6.259 1.00 93.94 99 THR A N 1
ATOM 814 C CA . THR A 1 99 ? -0.412 -7.880 6.569 1.00 93.94 99 THR A CA 1
ATOM 815 C C . THR A 1 99 ? 0.463 -8.061 5.336 1.00 93.94 99 THR A C 1
ATOM 817 O O . THR A 1 99 ? 0.037 -8.687 4.371 1.00 93.94 99 THR A O 1
ATOM 820 N N . GLY A 1 100 ? 1.689 -7.539 5.392 1.00 91.62 100 GLY A N 1
ATOM 821 C CA . GLY A 1 100 ? 2.675 -7.573 4.308 1.00 91.62 100 GLY A CA 1
ATOM 822 C C . GLY A 1 100 ? 3.207 -6.180 3.968 1.00 91.62 100 GLY A C 1
ATOM 823 O O . GLY A 1 100 ? 2.967 -5.212 4.693 1.00 91.62 100 GLY A O 1
ATOM 824 N N . LYS A 1 101 ? 3.993 -6.066 2.898 1.00 92.75 101 LYS A N 1
ATOM 825 C CA . LYS A 1 101 ? 4.716 -4.839 2.537 1.00 92.75 101 LYS A CA 1
ATOM 826 C C . LYS A 1 101 ? 3.970 -4.040 1.475 1.00 92.75 101 LYS A C 1
ATOM 828 O O . LYS A 1 101 ? 3.464 -4.596 0.508 1.00 92.75 101 LYS A O 1
ATOM 833 N N . ALA A 1 102 ? 3.954 -2.716 1.642 1.00 92.69 102 ALA A N 1
ATOM 834 C CA . ALA A 1 102 ? 3.422 -1.760 0.665 1.00 92.69 102 ALA A CA 1
ATOM 835 C C . ALA A 1 102 ? 1.961 -2.018 0.225 1.00 92.69 102 ALA A C 1
ATOM 837 O O . ALA A 1 102 ? 1.595 -1.739 -0.914 1.00 92.69 102 ALA A O 1
ATOM 838 N N . CYS A 1 103 ? 1.122 -2.535 1.128 1.00 94.25 103 CYS A N 1
ATOM 839 C CA . CYS A 1 103 ? -0.316 -2.650 0.894 1.00 94.25 103 CYS A CA 1
ATOM 840 C C . CYS A 1 103 ? -1.036 -1.325 1.172 1.00 94.25 103 CYS A C 1
ATOM 842 O O . CYS A 1 103 ? -0.768 -0.668 2.178 1.00 94.25 103 CYS A O 1
ATOM 844 N N . THR A 1 104 ? -1.992 -0.976 0.312 1.00 92.44 104 THR A N 1
ATOM 845 C CA . THR A 1 104 ? -2.846 0.212 0.446 1.00 92.44 104 THR A CA 1
ATOM 846 C C . THR A 1 104 ? -4.320 -0.189 0.395 1.00 92.44 104 THR A C 1
ATOM 848 O O . THR A 1 104 ? -4.736 -0.884 -0.528 1.00 92.44 104 THR A O 1
ATOM 851 N N . GLY A 1 105 ? -5.107 0.276 1.368 1.00 91.56 105 GLY A N 1
ATOM 852 C CA . GLY A 1 105 ? -6.528 -0.061 1.538 1.00 91.56 105 GLY A CA 1
ATOM 853 C C . GLY A 1 105 ? -6.784 -0.850 2.824 1.00 91.56 105 GLY A C 1
ATOM 854 O O . GLY A 1 105 ? -6.020 -0.709 3.784 1.00 91.56 105 GLY A O 1
ATOM 855 N N . PHE A 1 106 ? -7.857 -1.640 2.874 1.00 94.31 106 PHE A N 1
ATOM 856 C CA . PHE A 1 106 ? -8.306 -2.343 4.078 1.00 94.31 106 PHE A CA 1
ATOM 857 C C . PHE A 1 106 ? -8.261 -3.873 3.933 1.00 94.31 106 PHE A C 1
ATOM 859 O O . PHE A 1 106 ? -8.722 -4.432 2.942 1.00 94.31 106 PHE A O 1
ATOM 866 N N . CYS A 1 107 ? -7.769 -4.573 4.962 1.00 95.19 107 CYS A N 1
ATOM 867 C CA . CYS A 1 107 ? -7.781 -6.040 5.049 1.00 95.19 107 CYS A CA 1
ATOM 868 C C . CYS A 1 107 ? -7.038 -6.781 3.923 1.00 95.19 107 CYS A C 1
ATOM 870 O O . CYS A 1 107 ? -7.427 -7.888 3.554 1.00 95.19 107 CYS A O 1
ATOM 872 N N . ASN A 1 108 ? -5.950 -6.221 3.395 1.00 96.12 108 ASN A N 1
ATOM 873 C CA . ASN A 1 108 ? -5.093 -6.947 2.460 1.00 96.12 108 ASN A CA 1
ATOM 874 C C . ASN A 1 108 ? -4.079 -7.837 3.189 1.00 96.12 108 ASN A C 1
ATOM 876 O O . ASN A 1 108 ? -3.513 -7.459 4.215 1.00 96.12 108 ASN A O 1
ATOM 880 N N . THR A 1 109 ? -3.809 -9.003 2.611 1.00 96.06 109 THR A N 1
ATOM 881 C CA . THR A 1 109 ? -2.769 -9.950 3.019 1.00 96.06 109 THR A CA 1
ATOM 882 C C . THR A 1 109 ? -1.883 -10.276 1.817 1.00 96.06 109 THR A C 1
ATOM 884 O O . THR A 1 109 ? -2.390 -10.515 0.723 1.00 96.06 109 THR A O 1
ATOM 887 N N . GLY A 1 110 ? -0.566 -10.277 2.018 1.00 94.69 110 GLY A N 1
ATOM 888 C CA . GLY A 1 110 ? 0.437 -10.396 0.956 1.00 94.69 110 GLY A CA 1
ATOM 889 C C . GLY A 1 110 ? 1.152 -9.069 0.705 1.00 94.69 110 GLY A C 1
ATOM 890 O O . GLY A 1 110 ? 0.997 -8.115 1.463 1.00 94.69 110 GLY A O 1
ATOM 891 N N . ASP A 1 111 ? 1.942 -8.996 -0.361 1.00 94.62 111 ASP A N 1
ATOM 892 C CA . ASP A 1 111 ? 2.750 -7.815 -0.667 1.00 94.62 111 ASP A CA 1
ATOM 893 C C . ASP A 1 111 ? 2.193 -7.036 -1.872 1.00 94.62 111 ASP A C 1
ATOM 895 O O . ASP A 1 111 ? 1.681 -7.616 -2.830 1.00 94.62 111 ASP A O 1
ATOM 899 N N . TYR A 1 112 ? 2.340 -5.709 -1.846 1.00 94.19 112 TYR A N 1
ATOM 900 C CA . TYR A 1 112 ? 2.027 -4.791 -2.951 1.00 94.19 112 TYR A CA 1
ATOM 901 C C . TYR A 1 112 ? 0.573 -4.845 -3.457 1.00 94.19 112 TYR A C 1
ATOM 903 O O . TYR A 1 112 ? 0.325 -4.742 -4.658 1.00 94.19 112 TYR A O 1
ATOM 911 N N . ASN A 1 113 ? -0.400 -4.984 -2.552 1.00 95.44 113 ASN A N 1
ATOM 912 C CA . ASN A 1 113 ? -1.821 -4.915 -2.900 1.00 95.44 113 ASN A CA 1
ATOM 913 C C . ASN A 1 113 ? -2.376 -3.490 -2.839 1.00 95.44 113 ASN A C 1
ATOM 915 O O . ASN A 1 113 ? -2.023 -2.707 -1.957 1.00 95.44 113 ASN A O 1
ATOM 919 N N . THR A 1 114 ? -3.308 -3.180 -3.736 1.00 94.94 114 THR A N 1
ATOM 920 C CA . THR A 1 114 ? -4.123 -1.960 -3.709 1.00 94.94 114 THR A CA 1
ATOM 921 C C . THR A 1 114 ? -5.605 -2.318 -3.784 1.00 94.94 114 THR A C 1
ATOM 923 O O . THR A 1 114 ? -6.025 -3.049 -4.678 1.00 94.94 114 THR A O 1
ATOM 926 N N . GLY A 1 115 ? -6.411 -1.770 -2.877 1.00 94.31 115 GLY A N 1
ATOM 927 C CA . GLY A 1 115 ? -7.846 -2.055 -2.764 1.00 94.31 115 GLY A CA 1
ATOM 928 C C . GLY A 1 115 ? -8.159 -2.774 -1.457 1.00 94.31 115 GLY A C 1
ATOM 929 O O . GLY A 1 115 ? -7.424 -2.593 -0.490 1.00 94.31 115 GLY A O 1
ATOM 930 N N . ASP A 1 116 ? -9.224 -3.574 -1.402 1.00 95.31 116 ASP A N 1
ATOM 931 C CA . ASP A 1 116 ? -9.711 -4.128 -0.133 1.00 95.31 116 ASP A CA 1
ATOM 932 C C . ASP A 1 116 ? -9.861 -5.658 -0.162 1.00 95.31 116 ASP A C 1
ATOM 934 O O . ASP A 1 116 ? -10.334 -6.236 -1.138 1.00 95.31 116 ASP A O 1
ATOM 938 N N . TRP A 1 117 ? -9.533 -6.329 0.943 1.00 95.56 117 TRP A N 1
ATOM 939 C CA . TRP A 1 117 ? -9.760 -7.771 1.136 1.00 95.56 117 TRP A CA 1
ATOM 940 C C . TRP A 1 117 ? -9.028 -8.704 0.154 1.00 95.56 117 TRP A C 1
ATOM 942 O O . TRP A 1 117 ? -9.515 -9.796 -0.143 1.00 95.56 117 TRP A O 1
ATOM 952 N N . ASN A 1 118 ? -7.858 -8.314 -0.357 1.00 96.56 118 ASN A N 1
ATOM 953 C CA . ASN A 1 118 ? -7.029 -9.210 -1.174 1.00 96.56 118 ASN A CA 1
ATOM 954 C C . ASN A 1 118 ? -6.203 -10.159 -0.293 1.00 96.56 118 ASN A C 1
ATOM 956 O O . ASN A 1 118 ? -5.699 -9.741 0.746 1.00 96.56 118 ASN A O 1
ATOM 960 N N . LEU A 1 119 ? -6.032 -11.418 -0.707 1.00 96.31 119 LEU A N 1
ATOM 961 C CA . LEU A 1 119 ? -5.320 -12.457 0.058 1.00 96.31 119 LEU A CA 1
ATOM 962 C C . LEU A 1 119 ? -4.042 -12.992 -0.611 1.00 96.31 119 LEU A C 1
ATOM 964 O O . LEU A 1 119 ? -3.339 -13.799 -0.006 1.00 96.31 119 LEU A O 1
ATOM 968 N N . SER A 1 120 ? -3.729 -12.561 -1.833 1.00 94.31 120 SER A N 1
ATOM 969 C CA . SER A 1 120 ? -2.450 -12.843 -2.502 1.00 94.31 120 SER A CA 1
ATOM 970 C C . SER A 1 120 ? -1.714 -11.543 -2.826 1.00 94.31 120 SER A C 1
ATOM 972 O O . SER A 1 120 ? -2.278 -10.470 -2.649 1.00 94.31 120 SER A O 1
ATOM 974 N N . SER A 1 121 ? -0.476 -11.617 -3.317 1.00 94.06 121 SER A N 1
ATOM 975 C CA . SER A 1 121 ? 0.336 -10.439 -3.663 1.00 94.06 121 SER A CA 1
ATOM 976 C C . SER A 1 121 ? -0.004 -9.840 -5.036 1.00 94.06 121 SER A C 1
ATOM 978 O O . SER A 1 121 ? -0.539 -10.527 -5.908 1.00 94.06 121 SER A O 1
ATOM 980 N N . PHE A 1 122 ? 0.390 -8.578 -5.238 1.00 93.69 122 PHE A N 1
ATOM 981 C CA . PHE A 1 122 ? 0.362 -7.853 -6.519 1.00 93.69 122 PHE A CA 1
ATOM 982 C C . PHE A 1 122 ? -1.023 -7.630 -7.136 1.00 93.69 122 PHE A C 1
ATOM 984 O O . PHE A 1 122 ? -1.150 -7.532 -8.358 1.00 93.69 122 PHE A O 1
ATOM 991 N N . ASN A 1 123 ? -2.067 -7.528 -6.317 1.00 94.25 123 ASN A N 1
ATOM 992 C CA . ASN A 1 123 ? -3.417 -7.286 -6.808 1.00 94.25 123 ASN A CA 1
ATOM 993 C C . ASN A 1 123 ? -3.807 -5.814 -6.754 1.00 94.25 123 ASN A C 1
ATOM 995 O O . ASN A 1 123 ? -3.483 -5.084 -5.818 1.00 94.25 123 ASN A O 1
ATOM 999 N N . VAL A 1 124 ? -4.604 -5.416 -7.742 1.00 94.06 124 VAL A N 1
ATOM 1000 C CA . VAL A 1 124 ? -5.388 -4.183 -7.714 1.00 94.06 124 VAL A CA 1
ATOM 1001 C C . VAL A 1 124 ? -6.859 -4.573 -7.824 1.00 94.06 124 VAL A C 1
ATOM 1003 O O . VAL A 1 124 ? -7.261 -5.169 -8.823 1.00 94.06 124 VAL A O 1
ATOM 1006 N N . GLY A 1 125 ? -7.658 -4.264 -6.803 1.00 94.25 125 GLY A N 1
ATOM 1007 C CA . GLY A 1 125 ? -9.088 -4.579 -6.766 1.00 94.25 125 GLY A CA 1
ATOM 1008 C C . GLY A 1 125 ? -9.558 -5.059 -5.397 1.00 94.25 125 GLY A C 1
ATOM 1009 O O . GLY A 1 125 ? -8.899 -4.806 -4.389 1.00 94.25 125 GLY A O 1
ATOM 1010 N N . CYS A 1 126 ? -10.701 -5.747 -5.370 1.00 95.81 126 CYS A N 1
ATOM 1011 C CA . CYS A 1 126 ? -11.302 -6.225 -4.129 1.00 95.81 126 CYS A CA 1
ATOM 1012 C C . CYS A 1 126 ? -11.551 -7.735 -4.154 1.00 95.81 126 CYS A C 1
ATOM 1014 O O . CYS A 1 126 ? -12.002 -8.258 -5.171 1.00 95.81 126 CYS A O 1
ATOM 1016 N N . PHE A 1 127 ? -11.341 -8.399 -3.012 1.00 95.50 127 PHE A N 1
ATOM 1017 C CA . PHE A 1 127 ? -11.636 -9.827 -2.798 1.00 95.50 127 PHE A CA 1
ATOM 1018 C C . PHE A 1 127 ? -10.846 -10.811 -3.680 1.00 95.50 127 PHE A C 1
ATOM 1020 O O . PHE A 1 127 ? -11.324 -11.909 -3.972 1.00 95.50 127 PHE A O 1
ATOM 1027 N N . ASN A 1 128 ? -9.626 -10.460 -4.093 1.00 96.12 128 ASN A N 1
ATOM 1028 C CA . ASN A 1 128 ? -8.806 -11.364 -4.898 1.00 96.12 128 ASN A CA 1
ATOM 1029 C C . ASN A 1 128 ? -8.112 -12.412 -4.022 1.00 96.12 128 ASN A C 1
ATOM 1031 O O . ASN A 1 128 ? -7.472 -12.084 -3.023 1.00 96.12 128 ASN A O 1
ATOM 1035 N N . THR A 1 129 ? -8.206 -13.679 -4.418 1.00 95.88 129 THR A N 1
ATOM 1036 C CA . THR A 1 129 ? -7.588 -14.818 -3.713 1.00 95.88 129 THR A CA 1
ATOM 1037 C C . THR A 1 129 ? -6.418 -15.437 -4.472 1.00 95.88 129 THR A C 1
ATOM 1039 O O . THR A 1 129 ? -5.676 -16.231 -3.904 1.00 95.88 129 THR A O 1
ATOM 1042 N N . ASN A 1 130 ? -6.236 -15.051 -5.734 1.00 93.25 130 ASN A N 1
ATOM 1043 C CA . ASN A 1 130 ? -5.141 -15.472 -6.595 1.00 93.25 130 ASN A CA 1
ATOM 1044 C C . ASN A 1 130 ? -4.504 -14.238 -7.232 1.00 93.25 130 ASN A C 1
ATOM 1046 O O . ASN A 1 130 ? -5.166 -13.214 -7.399 1.00 93.25 130 ASN A O 1
ATOM 1050 N N . GLN A 1 131 ? -3.237 -14.356 -7.625 1.00 89.62 131 GLN A N 1
ATOM 1051 C CA . GLN A 1 131 ? -2.540 -13.275 -8.307 1.00 89.62 131 GLN A CA 1
ATOM 1052 C C . GLN A 1 131 ? -3.089 -13.107 -9.727 1.00 89.62 131 GLN A C 1
ATOM 1054 O O . GLN A 1 131 ? -3.140 -14.061 -10.506 1.00 89.62 131 GLN A O 1
ATOM 1059 N N . HIS A 1 132 ? -3.490 -11.885 -10.070 1.00 87.50 132 HIS A N 1
ATOM 1060 C CA . HIS A 1 132 ? -3.900 -11.559 -11.431 1.00 87.50 132 HIS A CA 1
ATOM 1061 C C . HIS A 1 132 ? -2.713 -11.565 -12.393 1.00 87.50 132 HIS A C 1
ATOM 1063 O O . HIS A 1 132 ? -1.593 -11.189 -12.035 1.00 87.50 132 HIS A O 1
ATOM 1069 N N . LYS A 1 133 ? -2.978 -11.949 -13.647 1.00 90.81 133 LYS A N 1
ATOM 1070 C CA . LYS A 1 133 ? -1.992 -11.809 -14.717 1.00 90.81 133 LYS A CA 1
ATOM 1071 C C . LYS A 1 133 ? -1.607 -10.346 -14.872 1.00 90.81 133 LYS A C 1
ATOM 1073 O O . LYS A 1 133 ? -2.460 -9.453 -14.849 1.00 90.81 133 LYS A O 1
ATOM 1078 N N . LEU A 1 134 ? -0.315 -10.112 -15.062 1.00 93.00 134 LEU A N 1
ATOM 1079 C CA . LEU A 1 134 ? 0.167 -8.781 -15.381 1.00 93.00 134 LEU A CA 1
ATOM 1080 C C . LEU A 1 134 ? -0.304 -8.384 -16.775 1.00 93.00 134 LEU A C 1
ATOM 1082 O O . LEU A 1 134 ? -0.591 -9.227 -17.629 1.00 93.00 134 LEU A O 1
ATOM 1086 N N . LYS A 1 135 ? -0.362 -7.075 -17.010 1.00 94.56 135 LYS A N 1
ATOM 1087 C CA . LYS A 1 135 ? -0.608 -6.523 -18.337 1.00 94.56 135 LYS A CA 1
ATOM 1088 C C . LYS A 1 135 ? 0.570 -5.679 -18.761 1.00 94.56 135 LYS A C 1
ATOM 1090 O O . LYS A 1 135 ? 0.881 -4.693 -18.099 1.00 94.56 135 LYS A O 1
ATOM 1095 N N . PHE A 1 136 ? 1.179 -6.036 -19.882 1.00 96.00 136 PHE A N 1
ATOM 1096 C CA . PHE A 1 136 ? 2.161 -5.202 -20.565 1.00 96.00 136 PHE A CA 1
ATOM 1097 C C . PHE A 1 136 ? 1.518 -4.676 -21.840 1.00 96.00 136 PHE A C 1
ATOM 1099 O O . PHE A 1 136 ? 0.882 -5.430 -22.577 1.00 96.00 136 PHE A O 1
ATOM 1106 N N . PHE A 1 137 ? 1.625 -3.364 -22.063 1.00 96.50 137 PHE A N 1
ATOM 1107 C CA . PHE A 1 137 ? 1.036 -2.695 -23.228 1.00 96.50 137 PHE A CA 1
ATOM 1108 C C . PHE A 1 137 ? -0.474 -2.975 -23.399 1.00 96.50 137 PHE A C 1
ATOM 1110 O O . PHE A 1 137 ? -0.986 -3.137 -24.509 1.00 96.50 137 PHE A O 1
ATOM 1117 N N . ASP A 1 138 ? -1.197 -2.998 -22.276 1.00 96.50 138 ASP A N 1
ATOM 1118 C CA . ASP A 1 138 ? -2.638 -3.271 -22.134 1.00 96.50 138 ASP A CA 1
ATOM 1119 C C . ASP A 1 138 ? -3.096 -4.692 -22.512 1.00 96.50 138 ASP A C 1
ATOM 1121 O O . ASP A 1 138 ? -4.297 -4.951 -22.597 1.00 96.50 138 ASP A O 1
ATOM 1125 N N . LYS A 1 139 ? -2.163 -5.634 -22.693 1.00 96.31 139 LYS A N 1
ATOM 1126 C CA . LYS A 1 139 ? -2.450 -7.049 -22.965 1.00 96.31 139 LYS A CA 1
ATOM 1127 C C . LYS A 1 139 ? -1.916 -7.931 -21.845 1.00 96.31 139 LYS A C 1
ATOM 1129 O O . LYS A 1 139 ? -0.842 -7.666 -21.307 1.00 96.31 139 LYS A O 1
ATOM 1134 N N . GLU A 1 140 ? -2.661 -8.978 -21.503 1.00 96.38 140 GLU A N 1
ATOM 1135 C CA . GLU A 1 140 ? -2.242 -9.950 -20.489 1.00 96.38 140 GLU A CA 1
ATOM 1136 C C . GLU A 1 140 ? -0.957 -10.671 -20.902 1.00 96.38 140 GLU A C 1
ATOM 1138 O O . GLU A 1 140 ? -0.731 -10.943 -22.082 1.00 96.38 140 GLU A O 1
ATOM 1143 N N . THR A 1 141 ? -0.115 -10.968 -19.920 1.00 95.81 141 THR A N 1
ATOM 1144 C CA . THR A 1 141 ? 1.108 -11.754 -20.078 1.00 95.81 141 THR A CA 1
ATOM 1145 C C . THR A 1 141 ? 1.134 -12.871 -19.041 1.00 95.81 141 THR A C 1
ATOM 1147 O O . THR A 1 141 ? 0.600 -12.719 -17.941 1.00 95.81 141 THR A O 1
ATOM 1150 N N . ASP A 1 142 ? 1.763 -13.989 -19.395 1.00 94.81 142 ASP A N 1
ATOM 1151 C CA . ASP A 1 142 ? 2.033 -15.083 -18.457 1.00 94.81 142 ASP A CA 1
ATOM 1152 C C . ASP A 1 142 ? 3.241 -14.790 -17.556 1.00 94.81 142 ASP A C 1
ATOM 1154 O O . ASP A 1 142 ? 3.469 -15.506 -16.587 1.00 94.81 142 ASP A O 1
ATOM 1158 N N . MET A 1 143 ? 3.984 -13.714 -17.841 1.00 94.69 143 MET A N 1
ATOM 1159 C CA . MET A 1 143 ? 5.078 -13.259 -16.991 1.00 94.69 143 MET A CA 1
ATOM 1160 C C . MET A 1 143 ? 4.560 -12.832 -15.614 1.00 94.69 143 MET A C 1
ATOM 1162 O O . MET A 1 143 ? 3.664 -11.992 -15.484 1.00 94.69 143 MET A O 1
ATOM 1166 N N . THR A 1 144 ? 5.182 -13.380 -14.580 1.00 92.88 144 THR A N 1
ATOM 1167 C CA . THR A 1 144 ? 4.942 -13.039 -13.180 1.00 92.88 144 THR A CA 1
ATOM 1168 C C . THR A 1 144 ? 5.674 -11.754 -12.779 1.00 92.88 144 THR A C 1
ATOM 1170 O O . THR A 1 144 ? 6.619 -11.305 -13.432 1.00 92.88 144 THR A O 1
ATOM 1173 N N . MET A 1 145 ? 5.265 -11.145 -11.660 1.00 93.31 145 MET A N 1
ATOM 1174 C CA . MET A 1 145 ? 5.953 -9.954 -11.140 1.00 93.31 145 MET A CA 1
ATOM 1175 C C . MET A 1 145 ? 7.392 -10.254 -10.702 1.00 93.31 145 MET A C 1
ATOM 1177 O O . MET A 1 145 ? 8.266 -9.405 -10.862 1.00 93.31 145 MET A O 1
ATOM 1181 N N . GLU A 1 146 ? 7.657 -11.459 -10.198 1.00 91.31 146 GLU A N 1
ATOM 1182 C CA . GLU A 1 146 ? 9.002 -11.890 -9.811 1.00 91.31 146 GLU A CA 1
ATOM 1183 C C . GLU A 1 146 ? 9.931 -12.015 -11.027 1.00 91.31 146 GLU A C 1
ATOM 1185 O O . GLU A 1 146 ? 11.037 -11.474 -11.019 1.00 91.31 146 GLU A O 1
ATOM 1190 N N . GLU A 1 147 ? 9.463 -12.644 -12.108 1.00 95.06 147 GLU A N 1
ATOM 1191 C CA . GLU A 1 147 ? 10.212 -12.720 -13.369 1.00 95.06 147 GLU A CA 1
ATOM 1192 C C . GLU A 1 147 ? 10.476 -11.329 -13.947 1.00 95.06 147 GLU A C 1
ATOM 1194 O O . GLU A 1 147 ? 11.596 -11.037 -14.364 1.00 95.06 147 GLU A O 1
ATOM 1199 N N . TRP A 1 148 ? 9.482 -10.434 -13.913 1.00 95.81 148 TRP A N 1
ATOM 1200 C CA . TRP A 1 148 ? 9.682 -9.045 -14.320 1.00 95.81 148 TRP A CA 1
ATOM 1201 C C . TRP A 1 148 ? 10.752 -8.356 -13.469 1.00 95.81 148 TRP A C 1
ATOM 1203 O O . TRP A 1 148 ? 11.632 -7.675 -14.003 1.00 95.81 148 TRP A O 1
ATOM 1213 N N . TRP A 1 149 ? 10.713 -8.539 -12.147 1.00 94.06 149 TRP A N 1
ATOM 1214 C CA . TRP A 1 149 ? 11.678 -7.942 -11.231 1.00 94.06 149 TRP A CA 1
ATOM 1215 C C . TRP A 1 149 ? 13.114 -8.383 -11.462 1.00 94.06 149 TRP A C 1
ATOM 1217 O O . TRP A 1 149 ? 14.009 -7.541 -11.333 1.00 94.06 149 TRP A O 1
ATOM 1227 N N . ASN A 1 150 ? 13.296 -9.641 -11.848 1.00 96.31 150 ASN A N 1
ATOM 1228 C CA . ASN A 1 150 ? 14.588 -10.247 -12.139 1.00 96.31 150 ASN A CA 1
ATOM 1229 C C . ASN A 1 150 ? 14.995 -10.133 -13.621 1.00 96.31 150 ASN A C 1
ATOM 1231 O O . ASN A 1 150 ? 16.048 -10.637 -14.001 1.00 96.31 150 ASN A O 1
ATOM 1235 N N . SER A 1 151 ? 14.186 -9.480 -14.463 1.00 97.25 151 SER A N 1
ATOM 1236 C CA . SER A 1 151 ? 14.462 -9.358 -15.896 1.00 97.25 151 SER A CA 1
ATOM 1237 C C . SER A 1 151 ? 15.518 -8.296 -16.220 1.00 97.25 151 SER A C 1
ATOM 1239 O O . SER A 1 151 ? 15.536 -7.199 -15.649 1.00 97.25 151 SER A O 1
ATOM 1241 N N . ASP A 1 152 ? 16.327 -8.575 -17.245 1.00 97.75 152 ASP A N 1
ATOM 1242 C CA . ASP A 1 152 ? 17.269 -7.606 -17.816 1.00 97.75 152 ASP A CA 1
ATOM 1243 C C . ASP A 1 152 ? 16.555 -6.347 -18.322 1.00 97.75 152 ASP A C 1
ATOM 1245 O O . ASP A 1 152 ? 17.064 -5.236 -18.183 1.00 97.75 152 ASP A O 1
ATOM 1249 N N . ALA A 1 153 ? 15.348 -6.500 -18.875 1.00 97.44 153 ALA A N 1
ATOM 1250 C CA . ALA A 1 153 ? 14.554 -5.382 -19.369 1.00 97.44 153 ALA A CA 1
ATOM 1251 C C . ALA A 1 153 ? 14.244 -4.376 -18.255 1.00 97.44 153 ALA A C 1
ATOM 1253 O O . ALA A 1 153 ? 14.482 -3.177 -18.414 1.00 97.44 153 ALA A O 1
ATOM 1254 N N . ARG A 1 154 ? 13.774 -4.855 -17.097 1.00 96.75 154 ARG A N 1
ATOM 1255 C CA . ARG A 1 154 ? 13.531 -3.991 -15.942 1.00 96.75 154 ARG A CA 1
ATOM 1256 C C . ARG A 1 154 ? 14.826 -3.387 -15.407 1.00 96.75 154 ARG A C 1
ATOM 1258 O O . ARG A 1 154 ? 14.837 -2.205 -15.065 1.00 96.75 154 ARG A O 1
ATOM 1265 N N . TYR A 1 155 ? 15.902 -4.170 -15.333 1.00 96.94 155 TYR A N 1
ATOM 1266 C CA . TYR A 1 155 ? 17.204 -3.664 -14.902 1.00 96.94 155 TYR A CA 1
ATOM 1267 C C . TYR A 1 155 ? 17.669 -2.491 -15.776 1.00 96.94 155 TYR A C 1
ATOM 1269 O O . TYR A 1 155 ? 18.052 -1.453 -15.243 1.00 96.94 155 TYR A O 1
ATOM 1277 N N . LEU A 1 156 ? 17.562 -2.616 -17.102 1.00 96.88 156 LEU A N 1
ATOM 1278 C CA . LEU A 1 156 ? 17.904 -1.557 -18.052 1.00 96.88 156 LEU A CA 1
ATOM 1279 C C . LEU A 1 156 ? 17.005 -0.323 -17.895 1.00 96.88 156 LEU A C 1
ATOM 1281 O O . LEU A 1 156 ? 17.520 0.792 -17.869 1.00 96.88 156 LEU A O 1
ATOM 1285 N N . LEU A 1 157 ? 15.686 -0.505 -17.760 1.00 95.12 157 LEU A N 1
ATOM 1286 C CA . LEU A 1 157 ? 14.738 0.603 -17.567 1.00 95.12 157 LEU A CA 1
ATOM 1287 C C . LEU A 1 157 ? 15.015 1.388 -16.275 1.00 95.12 157 LEU A C 1
ATOM 1289 O O . LEU A 1 157 ? 14.916 2.611 -16.265 1.00 95.12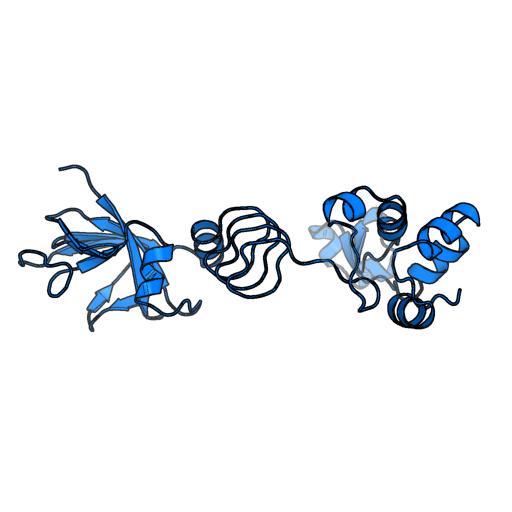 157 LEU A O 1
ATOM 1293 N N . ASN A 1 158 ? 15.429 0.713 -15.202 1.00 93.56 158 ASN A N 1
ATOM 1294 C CA . ASN A 1 158 ? 15.773 1.364 -13.933 1.00 93.56 158 ASN A CA 1
ATOM 1295 C C . ASN A 1 158 ? 17.087 2.169 -13.979 1.00 93.56 158 ASN A C 1
ATOM 1297 O O . ASN A 1 158 ? 17.413 2.840 -13.003 1.00 93.56 158 ASN A O 1
ATOM 1301 N N . GLN A 1 159 ? 17.843 2.121 -15.082 1.00 93.38 159 GLN A N 1
ATOM 1302 C CA . GLN A 1 159 ? 19.018 2.979 -15.291 1.00 93.38 159 GLN A CA 1
ATOM 1303 C C . GLN A 1 159 ? 18.655 4.357 -15.856 1.00 93.38 159 GLN A C 1
ATOM 1305 O O . GLN A 1 159 ? 19.522 5.227 -15.921 1.00 93.38 159 GLN A O 1
ATOM 1310 N N . ILE A 1 160 ? 17.405 4.568 -16.283 1.00 91.88 160 ILE A N 1
ATOM 1311 C CA . ILE A 1 160 ? 16.954 5.870 -16.777 1.00 91.88 160 ILE A CA 1
ATOM 1312 C C . ILE A 1 160 ? 17.047 6.884 -15.631 1.00 91.88 160 ILE A C 1
ATOM 1314 O O . ILE A 1 160 ? 16.405 6.732 -14.591 1.00 91.88 160 ILE A O 1
ATOM 1318 N N . ASP A 1 161 ? 17.825 7.948 -15.831 1.00 84.69 161 ASP A N 1
ATOM 1319 C CA . ASP A 1 161 ? 17.974 9.020 -14.848 1.00 84.69 161 ASP A CA 1
ATOM 1320 C C . ASP A 1 161 ? 16.748 9.948 -14.849 1.00 84.69 161 ASP A C 1
ATOM 1322 O O . ASP A 1 161 ? 16.773 11.048 -15.396 1.00 84.69 161 ASP A O 1
ATOM 1326 N N . PHE A 1 162 ? 15.653 9.487 -14.243 1.00 81.38 162 PHE A N 1
ATOM 1327 C CA . PHE A 1 162 ? 14.401 10.243 -14.149 1.00 81.38 162 PHE A CA 1
ATOM 1328 C C . PHE A 1 162 ? 14.310 11.120 -12.892 1.00 81.38 162 PHE A C 1
ATOM 1330 O O . PHE A 1 162 ? 13.238 11.647 -12.594 1.00 81.38 162 PHE A O 1
ATOM 1337 N N . ARG A 1 163 ? 15.401 11.274 -12.124 1.00 83.25 163 ARG A N 1
ATOM 1338 C CA . ARG A 1 163 ? 15.391 12.040 -10.867 1.00 83.25 163 ARG A CA 1
ATOM 1339 C C . ARG A 1 163 ? 14.928 13.476 -11.159 1.00 83.25 163 ARG A C 1
ATOM 1341 O O . ARG A 1 163 ? 15.646 14.181 -11.865 1.00 83.25 163 ARG A O 1
ATOM 1348 N N . PRO A 1 164 ? 13.765 13.917 -10.642 1.00 84.12 164 PRO A N 1
ATOM 1349 C CA . PRO A 1 164 ? 13.223 15.244 -10.942 1.00 84.12 164 PRO A CA 1
ATOM 1350 C C . PRO A 1 164 ? 13.976 16.350 -10.201 1.00 84.12 164 PRO A C 1
ATOM 1352 O O . PRO A 1 164 ? 13.853 17.525 -10.535 1.00 84.12 164 PRO A O 1
ATOM 1355 N N . THR A 1 165 ? 14.749 15.979 -9.182 1.00 89.75 165 THR A N 1
ATOM 1356 C CA . THR A 1 165 ? 15.509 16.902 -8.356 1.00 89.75 165 THR A CA 1
ATOM 1357 C C . THR A 1 165 ? 16.907 16.373 -8.058 1.00 89.75 165 THR A C 1
ATOM 1359 O O . THR A 1 165 ? 17.160 15.165 -8.073 1.00 89.75 165 THR A O 1
ATOM 1362 N N . GLU A 1 166 ? 17.822 17.299 -7.803 1.00 90.00 166 GLU A N 1
ATOM 1363 C CA . GLU A 1 166 ? 19.211 17.058 -7.430 1.00 90.00 166 GLU A CA 1
ATOM 1364 C C . GLU A 1 166 ? 19.548 17.895 -6.206 1.00 90.00 166 GLU A C 1
ATOM 1366 O O . GLU A 1 166 ? 19.206 19.073 -6.152 1.00 90.00 166 GLU A O 1
ATOM 1371 N N . TRP A 1 167 ? 20.216 17.307 -5.220 1.00 93.88 167 TRP A N 1
ATOM 1372 C CA . TRP A 1 167 ? 20.773 18.096 -4.129 1.00 93.88 167 TRP A CA 1
ATOM 1373 C C . TRP A 1 167 ? 22.102 18.699 -4.578 1.00 93.88 167 TRP A C 1
ATOM 1375 O O . TRP A 1 167 ? 23.046 17.954 -4.842 1.00 93.88 167 TRP A O 1
ATOM 1385 N N . VAL A 1 168 ? 22.178 20.027 -4.643 1.00 94.50 168 VAL A N 1
ATOM 1386 C CA . VAL A 1 168 ? 23.410 20.758 -4.958 1.00 94.50 168 VAL A CA 1
ATOM 1387 C C . VAL A 1 168 ? 23.994 21.274 -3.655 1.00 94.50 168 VAL A C 1
ATOM 1389 O O . VAL A 1 168 ? 23.347 22.028 -2.927 1.00 94.50 168 VAL A O 1
ATOM 1392 N N . ARG A 1 169 ? 25.213 20.842 -3.333 1.00 95.38 169 ARG A N 1
ATOM 1393 C CA . ARG A 1 169 ? 25.910 21.285 -2.124 1.00 95.38 169 ARG A CA 1
ATOM 1394 C C . ARG A 1 169 ? 26.376 22.724 -2.282 1.00 95.38 169 ARG A C 1
ATOM 1396 O O . ARG A 1 169 ? 26.764 23.122 -3.371 1.00 95.38 169 ARG A O 1
ATOM 1403 N N . SER A 1 170 ? 26.422 23.466 -1.179 1.00 95.25 170 SER A N 1
ATOM 1404 C CA . SER A 1 170 ? 26.891 24.862 -1.119 1.00 95.25 170 SER A CA 1
ATOM 1405 C C . SER A 1 170 ? 28.249 25.094 -1.810 1.00 95.25 170 SER A C 1
ATOM 1407 O O . SER A 1 170 ? 28.466 26.128 -2.441 1.00 95.25 170 SER A O 1
ATOM 1409 N N . GLU A 1 171 ? 29.151 24.112 -1.736 1.00 95.31 171 GLU A N 1
ATOM 1410 C CA . GLU A 1 171 ? 30.464 24.125 -2.399 1.00 95.31 171 GLU A CA 1
ATOM 1411 C C . GLU A 1 171 ? 30.387 24.053 -3.933 1.00 95.31 171 GLU A C 1
ATOM 1413 O O . GLU A 1 171 ? 31.196 24.684 -4.608 1.00 95.31 171 GLU A O 1
ATOM 1418 N N . ASP A 1 172 ? 29.377 23.363 -4.467 1.00 95.56 172 ASP A N 1
ATOM 1419 C CA . ASP A 1 172 ? 29.152 23.157 -5.901 1.00 95.56 172 ASP A CA 1
ATOM 1420 C C . ASP A 1 172 ? 28.197 24.203 -6.511 1.00 95.56 172 ASP A C 1
ATOM 1422 O O . ASP A 1 172 ? 27.975 24.218 -7.723 1.00 95.56 172 ASP A O 1
ATOM 1426 N N . MET A 1 173 ? 27.604 25.069 -5.680 1.00 95.31 173 MET A N 1
ATOM 1427 C CA . MET A 1 173 ? 26.705 26.132 -6.126 1.00 95.31 173 MET A CA 1
ATOM 1428 C C . MET A 1 173 ? 27.475 27.250 -6.832 1.00 95.31 173 MET A C 1
ATOM 1430 O O . MET A 1 173 ? 28.471 27.770 -6.320 1.00 95.31 173 MET A O 1
ATOM 1434 N N . THR A 1 174 ? 26.947 27.682 -7.973 1.00 95.00 174 THR A N 1
ATOM 1435 C CA . THR A 1 174 ? 27.380 28.903 -8.660 1.00 95.00 174 THR A CA 1
ATOM 1436 C C . THR A 1 174 ? 27.011 30.150 -7.853 1.00 95.00 174 THR A C 1
ATOM 1438 O O . THR A 1 174 ? 26.086 30.124 -7.040 1.00 95.00 174 THR A O 1
ATOM 1441 N N . ASP A 1 175 ? 27.688 31.273 -8.100 1.00 95.75 175 ASP A N 1
ATOM 1442 C CA . ASP A 1 175 ? 27.414 32.528 -7.383 1.00 95.75 175 ASP A CA 1
ATOM 1443 C C . ASP A 1 175 ? 25.950 32.988 -7.542 1.00 95.75 175 ASP A C 1
ATOM 1445 O O . ASP A 1 175 ? 25.329 33.419 -6.574 1.00 95.75 175 ASP A O 1
ATOM 1449 N N . ALA A 1 176 ? 25.357 32.798 -8.728 1.00 94.75 176 ALA A N 1
ATOM 1450 C CA . ALA A 1 176 ? 23.946 33.104 -8.978 1.00 94.75 176 ALA A CA 1
ATOM 1451 C C . ALA A 1 176 ? 22.983 32.182 -8.205 1.00 94.75 176 ALA A C 1
ATOM 1453 O O . ALA A 1 176 ? 21.927 32.624 -7.757 1.00 94.75 176 ALA A O 1
ATOM 1454 N N . GLU A 1 177 ? 23.333 30.902 -8.037 1.00 94.19 177 GLU A N 1
ATOM 1455 C CA . GLU A 1 177 ? 22.545 29.975 -7.215 1.00 94.19 177 GLU A CA 1
ATOM 1456 C C . GLU A 1 177 ? 22.639 30.339 -5.730 1.00 94.19 177 GLU A C 1
ATOM 1458 O O . GLU A 1 177 ? 21.633 30.258 -5.032 1.00 94.19 177 GLU A O 1
ATOM 1463 N N . LYS A 1 178 ? 23.808 30.785 -5.248 1.00 93.81 178 LYS A N 1
ATOM 1464 C CA . LYS A 1 178 ? 23.989 31.249 -3.859 1.00 93.81 178 LYS A CA 1
ATOM 1465 C C . LYS A 1 178 ? 23.185 32.510 -3.562 1.00 93.81 178 LYS A C 1
ATOM 1467 O O . LYS A 1 178 ? 22.585 32.609 -2.498 1.00 93.81 178 LYS A O 1
ATOM 1472 N N . GLU A 1 179 ? 23.115 33.436 -4.517 1.00 94.62 179 GLU A N 1
ATOM 1473 C CA . GLU A 1 179 ? 22.295 34.646 -4.397 1.00 94.62 179 GLU A CA 1
ATOM 1474 C C . GLU A 1 179 ? 20.790 34.328 -4.333 1.00 94.62 179 GLU A C 1
ATOM 1476 O O . GLU A 1 179 ? 20.056 34.954 -3.570 1.00 94.62 179 GLU A O 1
ATOM 1481 N N . GLN A 1 180 ? 20.323 33.336 -5.100 1.00 95.12 180 GLN A N 1
ATOM 1482 C CA . GLN A 1 180 ? 18.910 32.930 -5.123 1.00 95.12 180 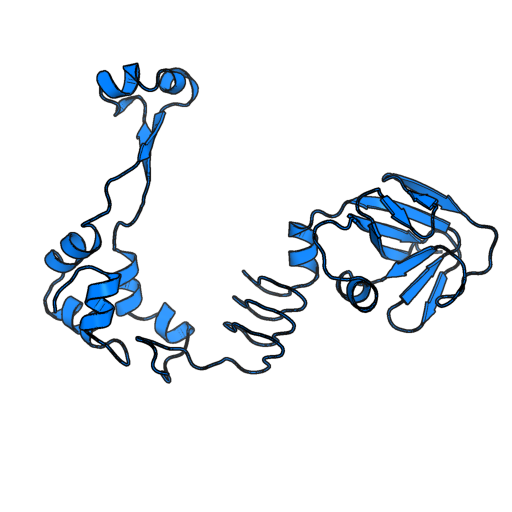GLN A CA 1
ATOM 1483 C C . GLN A 1 180 ? 18.501 32.051 -3.937 1.00 95.12 180 GLN A C 1
ATOM 1485 O O . GLN A 1 180 ? 17.327 32.050 -3.567 1.00 95.12 180 GLN A O 1
ATOM 1490 N N . HIS A 1 181 ? 19.452 31.320 -3.352 1.00 93.56 181 HIS A N 1
ATOM 1491 C CA . HIS A 1 181 ? 19.217 30.364 -2.270 1.00 93.56 181 HIS A CA 1
ATOM 1492 C C . HIS A 1 181 ? 20.062 30.668 -1.028 1.00 93.56 181 HIS A C 1
ATOM 1494 O O . HIS A 1 181 ? 20.809 29.788 -0.597 1.00 93.56 181 HIS A O 1
ATOM 1500 N N . PRO A 1 182 ? 19.972 31.868 -0.416 1.00 93.50 182 PRO A N 1
ATOM 1501 C CA . PRO A 1 182 ? 20.807 32.261 0.726 1.00 93.50 182 PRO A CA 1
ATOM 1502 C C . PRO A 1 182 ? 20.683 31.313 1.933 1.00 93.50 182 PRO A C 1
ATOM 1504 O O . PRO A 1 182 ? 21.595 31.217 2.752 1.00 93.50 182 PRO A O 1
ATOM 1507 N N . GLU A 1 183 ? 19.595 30.539 2.033 1.00 94.06 183 GLU A N 1
ATOM 1508 C CA . GLU A 1 183 ? 19.434 29.468 3.019 1.00 94.06 183 GLU A CA 1
ATOM 1509 C C . GLU A 1 183 ? 20.536 28.396 2.956 1.00 94.06 183 GLU A C 1
ATOM 1511 O O . GLU A 1 183 ? 20.719 27.660 3.935 1.00 94.06 183 GLU A O 1
ATOM 1516 N N . HIS A 1 184 ? 21.285 28.309 1.850 1.00 94.00 184 HIS A N 1
ATOM 1517 C CA . HIS A 1 184 ? 22.370 27.352 1.641 1.00 94.00 184 HIS A CA 1
ATOM 1518 C C . HIS A 1 184 ? 23.483 27.448 2.697 1.00 94.00 184 HIS A C 1
ATOM 1520 O O . HIS A 1 184 ? 24.124 26.438 2.990 1.00 94.00 184 HIS A O 1
ATOM 1526 N N . GLU A 1 185 ? 23.692 28.619 3.314 1.00 90.44 185 GLU A N 1
ATOM 1527 C CA . GLU A 1 185 ? 24.656 28.796 4.411 1.00 90.44 185 GLU A CA 1
ATOM 1528 C C . GLU A 1 185 ? 24.274 27.974 5.649 1.00 90.44 185 GLU A C 1
ATOM 1530 O O . GLU A 1 185 ? 25.135 27.447 6.352 1.00 90.44 185 GLU A O 1
ATOM 1535 N N . THR A 1 186 ? 22.969 27.833 5.898 1.00 93.94 186 THR A N 1
ATOM 1536 C CA . THR A 1 186 ? 22.437 27.099 7.057 1.00 93.94 186 THR A CA 1
ATOM 1537 C C . THR A 1 186 ? 22.105 25.645 6.735 1.00 93.94 186 THR A C 1
ATOM 1539 O O . THR A 1 186 ? 22.290 24.765 7.572 1.00 93.94 186 THR A O 1
ATOM 1542 N N . THR A 1 187 ? 21.626 25.379 5.520 1.00 93.75 187 THR A N 1
ATOM 1543 C CA . THR A 1 187 ? 21.169 24.052 5.074 1.00 93.75 187 THR A CA 1
ATOM 1544 C C . THR A 1 187 ? 22.269 23.234 4.394 1.00 93.75 187 THR A C 1
ATOM 1546 O O . THR A 1 187 ? 22.125 22.022 4.233 1.00 93.75 187 THR A O 1
ATOM 1549 N N . GLY A 1 188 ? 23.383 23.865 4.013 1.00 95.12 188 GLY A N 1
ATOM 1550 C CA . GLY A 1 188 ? 24.517 23.227 3.341 1.00 95.12 188 GLY A CA 1
ATOM 1551 C C . GLY A 1 188 ? 24.326 23.003 1.837 1.00 95.12 188 GLY A C 1
ATOM 1552 O O . GLY A 1 188 ? 25.177 22.373 1.204 1.00 95.12 188 GLY A O 1
ATOM 1553 N N . GLY A 1 189 ? 23.240 23.497 1.244 1.00 94.94 189 GLY A N 1
ATOM 1554 C CA . GLY A 1 189 ? 22.922 23.330 -0.172 1.00 94.94 189 GLY A CA 1
ATOM 1555 C C . GLY A 1 189 ? 21.449 23.585 -0.455 1.00 94.94 189 GLY A C 1
ATOM 1556 O O . GLY A 1 189 ? 20.724 24.071 0.405 1.00 94.94 189 GLY A O 1
ATOM 1557 N N . TYR A 1 190 ? 20.992 23.232 -1.649 1.00 94.62 190 TYR A N 1
ATOM 1558 C CA . TYR A 1 190 ? 19.582 23.347 -2.005 1.00 94.62 190 TYR A CA 1
ATOM 1559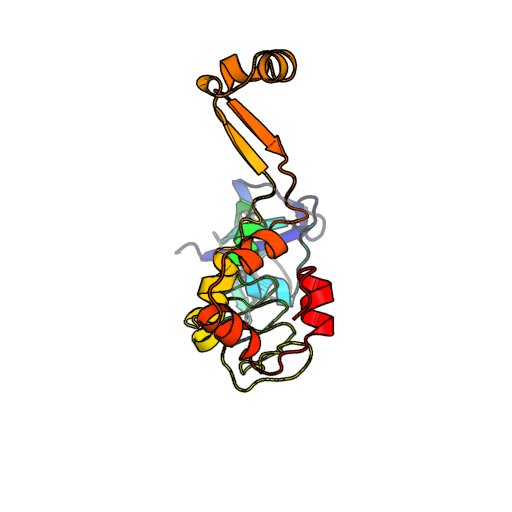 C C . TYR A 1 190 ? 19.140 22.208 -2.926 1.00 94.62 190 TYR A C 1
ATOM 1561 O O . TYR A 1 190 ? 19.952 21.525 -3.558 1.00 94.62 190 TYR A O 1
ATOM 1569 N N . LEU A 1 191 ? 17.827 21.988 -2.994 1.00 93.94 191 LEU A N 1
ATOM 1570 C CA . LEU A 1 191 ? 17.235 21.001 -3.888 1.00 93.94 191 LEU A CA 1
ATOM 1571 C C . LEU A 1 191 ? 16.897 21.660 -5.231 1.00 93.94 191 LEU A C 1
ATOM 1573 O O . LEU A 1 191 ? 15.906 22.378 -5.353 1.00 93.94 191 LEU A O 1
ATOM 1577 N N . LYS A 1 192 ? 17.711 21.390 -6.249 1.00 91.25 192 LYS A N 1
ATOM 1578 C CA . LYS A 1 192 ? 17.542 21.891 -7.612 1.00 91.25 192 LYS A CA 1
ATOM 1579 C C . LYS A 1 192 ? 16.551 21.032 -8.384 1.00 91.25 192 LYS A C 1
ATOM 1581 O O . LYS A 1 192 ? 16.662 19.808 -8.388 1.00 91.25 192 LYS A O 1
ATOM 1586 N N . ILE A 1 193 ? 15.613 21.660 -9.086 1.00 89.12 193 ILE A N 1
ATOM 1587 C CA . ILE A 1 193 ? 14.735 20.970 -10.041 1.00 89.12 193 ILE A CA 1
ATOM 1588 C C . ILE A 1 193 ? 15.527 20.710 -11.328 1.00 89.12 193 ILE A C 1
ATOM 1590 O O . ILE A 1 193 ? 16.149 21.621 -11.873 1.00 89.12 193 ILE A O 1
ATOM 1594 N N . ARG A 1 194 ? 15.520 19.464 -11.810 1.00 85.69 194 ARG A N 1
ATOM 1595 C CA . ARG A 1 194 ? 16.214 19.047 -13.037 1.00 85.69 194 ARG A CA 1
ATOM 1596 C C . ARG A 1 194 ? 15.242 19.006 -14.211 1.00 85.69 194 ARG A C 1
ATOM 1598 O O . ARG A 1 194 ? 14.101 18.576 -14.057 1.00 85.69 194 ARG A O 1
ATOM 1605 N N . ASP A 1 195 ? 15.729 19.361 -15.398 1.00 82.88 195 ASP A N 1
ATOM 1606 C CA . ASP A 1 195 ? 15.038 19.035 -16.645 1.00 82.88 195 ASP A CA 1
ATOM 1607 C C . ASP A 1 195 ? 15.342 17.580 -17.030 1.00 82.88 195 ASP A C 1
ATOM 1609 O O . ASP A 1 195 ? 16.459 17.238 -17.423 1.00 82.88 195 ASP A O 1
ATOM 1613 N N . ASN A 1 196 ? 14.344 16.711 -16.890 1.00 82.38 196 ASN A N 1
ATOM 1614 C CA . ASN A 1 196 ? 14.424 15.295 -17.240 1.00 82.38 196 ASN A CA 1
ATOM 1615 C C . ASN A 1 196 ? 13.669 14.959 -18.540 1.00 82.38 196 ASN A C 1
ATOM 1617 O O . ASN A 1 196 ? 13.534 13.779 -18.871 1.00 82.38 196 ASN A O 1
ATOM 1621 N N . THR A 1 197 ? 13.227 15.966 -19.307 1.00 82.12 197 THR A N 1
ATOM 1622 C CA . THR A 1 197 ? 12.342 15.797 -20.476 1.00 82.12 197 THR A CA 1
ATOM 1623 C C . THR A 1 197 ? 12.889 14.793 -21.500 1.00 82.12 197 THR A C 1
ATOM 1625 O O . THR A 1 197 ? 12.131 14.018 -22.076 1.00 82.12 197 THR A O 1
ATOM 1628 N N . ASN A 1 198 ? 14.214 14.743 -21.689 1.00 86.12 198 ASN A N 1
ATOM 1629 C CA . ASN A 1 198 ? 14.873 13.868 -22.670 1.00 86.12 198 ASN A CA 1
ATOM 1630 C C . ASN A 1 198 ? 15.635 12.680 -22.054 1.00 86.12 198 ASN A C 1
ATOM 1632 O O . ASN A 1 198 ? 16.410 12.023 -22.755 1.00 86.12 198 ASN A O 1
ATOM 1636 N N . ALA A 1 199 ? 15.443 12.382 -20.763 1.00 91.00 199 ALA A N 1
ATOM 1637 C CA . ALA A 1 199 ? 16.212 11.351 -20.058 1.00 91.00 199 ALA A CA 1
ATOM 1638 C C . ALA A 1 199 ? 16.105 9.968 -20.728 1.00 91.00 199 ALA A C 1
ATOM 1640 O O . ALA A 1 199 ? 17.118 9.300 -20.943 1.00 91.00 199 ALA A O 1
ATOM 1641 N N . CYS A 1 200 ? 14.896 9.573 -21.139 1.00 92.62 200 CYS A N 1
ATOM 1642 C CA . CYS A 1 200 ? 14.650 8.313 -21.845 1.00 92.62 200 CYS A CA 1
ATOM 1643 C C . CYS A 1 200 ? 15.377 8.252 -23.198 1.00 92.62 200 CYS A C 1
ATOM 1645 O O . CYS A 1 200 ? 15.985 7.238 -23.529 1.00 92.62 200 CYS A O 1
ATOM 1647 N N . ILE A 1 201 ? 15.355 9.342 -23.973 1.00 92.81 201 ILE A N 1
ATOM 1648 C CA . ILE A 1 201 ? 16.003 9.408 -25.293 1.00 92.81 201 ILE A CA 1
ATOM 1649 C C . ILE A 1 201 ? 17.523 9.303 -25.146 1.00 92.81 201 ILE A C 1
ATOM 1651 O O . ILE A 1 201 ? 18.162 8.544 -25.876 1.00 92.81 201 ILE A O 1
ATOM 1655 N N . LYS A 1 202 ? 18.103 10.033 -24.184 1.00 93.00 202 LYS A N 1
ATOM 1656 C CA . LYS A 1 202 ? 19.539 9.963 -23.893 1.00 93.00 202 LYS A CA 1
ATOM 1657 C C . LYS A 1 202 ? 19.950 8.537 -23.525 1.00 93.00 202 LYS A C 1
ATOM 1659 O O . LYS A 1 202 ? 20.842 7.986 -24.165 1.00 93.00 202 LYS A O 1
ATOM 1664 N N . TRP A 1 203 ? 19.240 7.926 -22.576 1.00 95.56 203 TRP A N 1
ATOM 1665 C CA . TRP A 1 203 ? 19.453 6.533 -22.181 1.00 95.56 203 TRP A CA 1
ATOM 1666 C C . TRP A 1 203 ? 19.389 5.585 -23.385 1.00 95.56 203 TRP A C 1
ATOM 1668 O O . TRP A 1 203 ? 20.303 4.793 -23.596 1.00 95.56 203 TRP A O 1
ATOM 1678 N N . TRP A 1 204 ? 18.361 5.702 -24.229 1.00 96.38 204 TRP A N 1
ATOM 1679 C CA . TRP A 1 204 ? 18.189 4.836 -25.396 1.00 96.38 204 TRP A CA 1
ATOM 1680 C C . TRP A 1 204 ? 19.345 4.931 -26.395 1.00 96.38 204 TRP A C 1
ATOM 1682 O O . TRP A 1 204 ? 19.808 3.911 -26.919 1.00 96.38 204 TRP A O 1
ATOM 1692 N N . ASN A 1 205 ? 19.831 6.148 -26.648 1.00 94.56 205 ASN A N 1
ATOM 1693 C CA . ASN A 1 205 ? 20.937 6.403 -27.567 1.00 94.56 205 ASN A CA 1
ATOM 1694 C C . ASN A 1 205 ? 22.260 5.797 -27.075 1.00 94.56 205 ASN A C 1
ATOM 1696 O O . ASN A 1 205 ? 23.060 5.363 -27.900 1.00 94.56 205 ASN A O 1
ATOM 1700 N N . GLU A 1 206 ? 22.448 5.691 -25.760 1.00 95.44 206 GLU A N 1
ATOM 1701 C CA . GLU A 1 206 ? 23.627 5.085 -25.128 1.00 95.44 206 GLU A CA 1
ATOM 1702 C C . GLU A 1 206 ? 23.573 3.543 -25.085 1.00 95.44 206 GLU A C 1
ATOM 1704 O O . GLU A 1 206 ? 24.599 2.886 -24.889 1.00 95.44 206 GLU A O 1
ATOM 1709 N N . LEU A 1 207 ? 22.402 2.928 -25.297 1.00 96.62 207 LEU A N 1
ATOM 1710 C CA . LEU A 1 207 ? 22.276 1.468 -25.334 1.00 96.62 207 LEU A CA 1
ATOM 1711 C C . LEU A 1 207 ? 22.905 0.856 -26.592 1.00 96.62 207 LEU A C 1
ATOM 1713 O O . LEU A 1 207 ? 22.686 1.317 -27.714 1.00 96.62 207 LEU A O 1
ATOM 1717 N N . SER A 1 208 ? 23.591 -0.276 -26.409 1.00 97.12 208 SER A N 1
ATOM 1718 C CA . SER A 1 208 ? 23.983 -1.150 -27.517 1.00 97.12 208 SER A CA 1
ATOM 1719 C C . SER A 1 208 ? 22.762 -1.801 -28.172 1.00 97.12 208 SER A C 1
ATOM 1721 O O . SER A 1 208 ? 21.702 -1.939 -27.559 1.00 97.12 208 SER A O 1
ATOM 1723 N N . GLU A 1 209 ? 22.921 -2.265 -29.411 1.00 96.56 209 GLU A N 1
ATOM 1724 C CA . GLU A 1 209 ? 21.844 -2.922 -30.160 1.00 96.56 209 GLU A CA 1
ATOM 1725 C C . GLU A 1 209 ? 21.267 -4.139 -29.419 1.00 96.56 209 GLU A C 1
ATOM 1727 O O . GLU A 1 209 ? 20.052 -4.260 -29.285 1.00 96.56 209 GLU A O 1
ATOM 1732 N N . SER A 1 210 ? 22.127 -4.982 -28.838 1.00 97.62 210 SER A N 1
ATOM 1733 C CA . SER A 1 210 ? 21.699 -6.128 -28.023 1.00 97.62 210 SER A CA 1
ATOM 1734 C C . SER A 1 210 ? 20.799 -5.702 -26.853 1.00 97.62 210 SER A C 1
ATOM 1736 O O . SER A 1 210 ? 19.725 -6.268 -26.655 1.00 97.62 210 SER A O 1
ATOM 1738 N N . LYS A 1 211 ? 21.159 -4.630 -26.133 1.00 97.81 211 LYS A N 1
ATOM 1739 C CA . LYS A 1 211 ? 20.343 -4.102 -25.027 1.00 97.81 211 LYS A CA 1
ATOM 1740 C C . LYS A 1 211 ? 19.016 -3.515 -25.512 1.00 97.81 211 LYS A C 1
ATOM 1742 O O . LYS A 1 211 ? 17.993 -3.705 -24.862 1.00 97.81 211 LYS A O 1
ATOM 1747 N N . ARG A 1 212 ? 19.000 -2.842 -26.667 1.00 97.75 212 ARG A N 1
ATOM 1748 C CA . ARG A 1 212 ? 17.745 -2.378 -27.285 1.00 97.75 212 ARG A CA 1
ATOM 1749 C C . ARG A 1 212 ? 16.845 -3.557 -27.659 1.00 97.75 212 ARG A C 1
ATOM 1751 O O . ARG A 1 212 ? 15.639 -3.478 -27.442 1.00 97.75 212 ARG A O 1
ATOM 1758 N N . ASN A 1 213 ? 17.416 -4.659 -28.146 1.00 97.69 213 ASN A N 1
ATOM 1759 C CA . ASN A 1 213 ? 16.664 -5.873 -28.470 1.00 97.69 213 ASN A CA 1
ATOM 1760 C C . ASN A 1 213 ? 16.050 -6.534 -27.228 1.00 97.69 213 ASN A C 1
ATOM 1762 O O . ASN A 1 213 ? 14.924 -7.018 -27.314 1.00 97.69 213 ASN A O 1
ATOM 1766 N N . VAL A 1 214 ? 16.711 -6.480 -26.065 1.00 98.00 214 VAL A N 1
ATOM 1767 C CA . VAL A 1 214 ? 16.113 -6.914 -24.786 1.00 98.00 214 VAL A CA 1
ATOM 1768 C C . VAL A 1 214 ? 14.831 -6.128 -24.484 1.00 98.00 214 VAL A C 1
ATOM 1770 O O . VAL A 1 214 ? 13.805 -6.730 -24.179 1.00 98.00 214 VAL A O 1
ATOM 1773 N N . ILE A 1 215 ? 14.847 -4.798 -24.637 1.00 97.88 215 ILE A N 1
ATOM 1774 C CA . ILE A 1 215 ? 13.655 -3.955 -24.420 1.00 97.88 215 ILE A CA 1
ATOM 1775 C C . ILE A 1 215 ? 12.551 -4.267 -25.435 1.00 97.88 215 ILE A C 1
ATOM 1777 O O . ILE A 1 215 ? 11.386 -4.399 -25.066 1.00 97.88 215 ILE A O 1
ATOM 1781 N N . LYS A 1 216 ? 12.911 -4.442 -26.710 1.00 97.12 216 LYS A N 1
ATOM 1782 C CA . LYS A 1 216 ? 11.956 -4.812 -27.768 1.00 97.12 216 LYS A CA 1
ATOM 1783 C C . LYS A 1 216 ? 11.367 -6.219 -27.584 1.00 97.12 216 LYS A C 1
ATOM 1785 O O . LYS A 1 216 ? 10.338 -6.518 -28.178 1.00 97.12 216 LYS A O 1
ATOM 1790 N N . SER A 1 217 ? 11.995 -7.062 -26.762 1.00 97.00 217 SER A N 1
ATOM 1791 C CA . SER A 1 217 ? 11.550 -8.431 -26.463 1.00 97.00 217 SER A CA 1
ATOM 1792 C C . SER A 1 217 ? 10.642 -8.525 -25.230 1.00 97.00 217 SER A C 1
ATOM 1794 O O . SER A 1 217 ? 10.265 -9.629 -24.838 1.00 97.00 217 SER A O 1
ATOM 1796 N N . ILE A 1 218 ? 10.278 -7.398 -24.602 1.00 97.44 218 ILE A N 1
ATOM 1797 C CA . ILE A 1 218 ? 9.292 -7.385 -23.511 1.00 97.44 218 ILE A CA 1
ATOM 1798 C C . ILE A 1 218 ? 7.969 -7.995 -24.021 1.00 97.44 218 ILE A C 1
ATOM 1800 O O . ILE A 1 218 ? 7.539 -7.672 -25.132 1.00 97.44 218 ILE A O 1
ATOM 1804 N N . PRO A 1 219 ? 7.286 -8.852 -23.236 1.00 97.62 219 PRO A N 1
ATOM 1805 C CA . PRO A 1 219 ? 6.006 -9.419 -23.645 1.00 97.62 219 PRO A CA 1
ATOM 1806 C C . PRO A 1 219 ? 5.012 -8.346 -24.098 1.00 97.62 219 PRO A C 1
ATOM 1808 O O . PRO A 1 219 ? 4.871 -7.304 -23.458 1.00 97.62 219 PRO A O 1
ATOM 1811 N N . ASN A 1 220 ? 4.306 -8.623 -25.196 1.00 97.69 220 ASN A N 1
ATOM 1812 C CA . ASN A 1 220 ? 3.324 -7.721 -25.803 1.00 97.69 220 ASN A CA 1
ATOM 1813 C C . ASN A 1 220 ? 3.871 -6.354 -26.252 1.00 97.69 220 ASN A C 1
ATOM 1815 O O . ASN A 1 220 ? 3.075 -5.425 -26.378 1.00 97.69 220 ASN A O 1
ATOM 1819 N N . PHE A 1 221 ? 5.182 -6.217 -26.492 1.00 97.81 221 PHE A N 1
ATOM 1820 C CA . PHE A 1 221 ? 5.793 -4.945 -26.881 1.00 97.81 221 PHE A CA 1
ATOM 1821 C C . PHE A 1 221 ? 5.012 -4.222 -27.988 1.00 97.81 221 PHE A C 1
ATOM 1823 O O . PHE A 1 221 ? 4.753 -4.771 -29.060 1.00 97.81 221 PHE A O 1
ATOM 1830 N N . ASP A 1 222 ? 4.649 -2.972 -27.710 1.00 98.19 222 ASP A N 1
ATOM 1831 C CA . ASP A 1 222 ? 3.901 -2.097 -28.607 1.00 98.19 222 ASP A CA 1
ATOM 1832 C C . ASP A 1 222 ? 4.691 -0.798 -28.776 1.00 98.19 222 ASP A C 1
ATOM 1834 O O . ASP A 1 222 ? 4.854 -0.025 -27.828 1.00 98.19 222 ASP A O 1
ATOM 1838 N N . ALA A 1 223 ? 5.211 -0.578 -29.985 1.00 97.31 223 ALA A N 1
ATOM 1839 C CA . ALA A 1 223 ? 6.091 0.544 -30.294 1.00 97.31 223 ALA A CA 1
ATOM 1840 C C . ALA A 1 223 ? 5.408 1.910 -30.118 1.00 97.31 223 ALA A C 1
ATOM 1842 O O . ALA A 1 223 ? 6.045 2.852 -29.652 1.00 97.31 223 ALA A O 1
ATOM 1843 N N . GLU A 1 224 ? 4.115 2.021 -30.433 1.00 97.69 224 GLU A N 1
ATOM 1844 C CA . GLU A 1 224 ? 3.366 3.278 -30.320 1.00 97.69 224 GLU A CA 1
ATOM 1845 C C . GLU A 1 224 ? 3.119 3.638 -28.856 1.00 97.69 224 GLU A C 1
ATOM 1847 O O . GLU A 1 224 ? 3.320 4.777 -28.426 1.00 97.69 224 GLU A O 1
ATOM 1852 N N . LYS A 1 225 ? 2.741 2.651 -28.040 1.00 97.25 225 LYS A N 1
ATOM 1853 C CA . LYS A 1 225 ? 2.594 2.854 -26.594 1.00 97.25 225 LYS A CA 1
ATOM 1854 C C . LYS A 1 225 ? 3.939 3.100 -25.922 1.00 97.25 225 LYS A C 1
ATOM 1856 O O . LYS A 1 225 ? 4.023 3.951 -25.038 1.00 97.25 225 LYS A O 1
ATOM 1861 N N . PHE A 1 226 ? 4.992 2.408 -26.356 1.00 96.75 226 PHE A N 1
ATOM 1862 C CA . PHE A 1 226 ? 6.351 2.661 -25.887 1.00 96.75 226 PHE A CA 1
ATOM 1863 C C . PHE A 1 226 ? 6.789 4.095 -26.205 1.00 96.75 226 PHE A C 1
ATOM 1865 O O . PHE A 1 226 ? 7.266 4.791 -25.308 1.00 96.75 226 PHE A O 1
ATOM 1872 N N . PHE A 1 227 ? 6.542 4.576 -27.428 1.00 96.25 227 PHE A N 1
ATOM 1873 C CA . PHE A 1 227 ? 6.782 5.966 -27.820 1.00 96.25 227 PHE A CA 1
ATOM 1874 C C . PHE A 1 227 ? 5.972 6.947 -26.966 1.00 96.25 227 PHE A C 1
ATOM 1876 O O . PHE A 1 227 ? 6.526 7.924 -26.473 1.00 96.25 227 PHE A O 1
ATOM 1883 N N . LYS A 1 228 ? 4.689 6.672 -26.708 1.00 95.19 228 LYS A N 1
ATOM 1884 C CA . LYS A 1 228 ? 3.843 7.528 -25.862 1.00 95.19 228 LYS A CA 1
ATOM 1885 C C . LYS A 1 228 ? 4.371 7.668 -24.428 1.00 95.19 228 LYS A C 1
ATOM 1887 O O . LYS A 1 228 ? 4.207 8.726 -23.829 1.00 95.19 228 LYS A O 1
ATOM 1892 N N . ILE A 1 229 ? 4.974 6.613 -23.878 1.00 91.94 229 ILE A N 1
ATOM 1893 C CA . ILE A 1 229 ? 5.516 6.604 -22.510 1.00 91.94 229 ILE A CA 1
ATOM 1894 C C . ILE A 1 229 ? 6.920 7.221 -22.459 1.00 91.94 229 ILE A C 1
ATOM 1896 O O . ILE A 1 229 ? 7.250 7.913 -21.500 1.00 91.94 229 ILE A O 1
ATOM 1900 N N . THR A 1 230 ? 7.760 6.958 -23.462 1.00 92.38 230 THR A N 1
ATOM 1901 C CA . THR A 1 230 ? 9.209 7.221 -23.382 1.00 92.38 230 THR A CA 1
ATOM 1902 C C . THR A 1 230 ? 9.721 8.296 -24.340 1.00 92.38 230 THR A C 1
ATOM 1904 O O . THR A 1 230 ? 10.850 8.755 -24.184 1.00 92.38 230 THR A O 1
ATOM 1907 N N . GLY A 1 231 ? 8.941 8.679 -25.353 1.00 92.31 231 GLY A N 1
ATOM 1908 C CA . GLY A 1 231 ? 9.369 9.557 -26.447 1.00 92.31 231 GLY A CA 1
ATOM 1909 C C . GLY A 1 231 ? 10.293 8.892 -27.478 1.00 92.31 231 GLY A C 1
ATOM 1910 O O . GLY A 1 231 ? 10.748 9.557 -28.408 1.00 92.31 231 GLY A O 1
ATOM 1911 N N . ILE A 1 232 ? 10.577 7.592 -27.352 1.00 94.06 232 ILE A N 1
ATOM 1912 C CA . ILE A 1 232 ? 11.511 6.864 -28.221 1.00 94.06 232 ILE A CA 1
ATOM 1913 C C . ILE A 1 232 ? 10.764 6.218 -29.392 1.00 94.06 232 ILE A C 1
ATOM 1915 O O . ILE A 1 232 ? 9.812 5.468 -29.186 1.00 94.06 232 ILE A O 1
ATOM 1919 N N . ARG A 1 233 ? 11.228 6.463 -30.624 1.00 93.62 233 ARG A N 1
ATOM 1920 C CA . ARG A 1 233 ? 10.770 5.744 -31.826 1.00 93.62 233 ARG A CA 1
ATOM 1921 C C . ARG A 1 233 ? 11.695 4.560 -32.104 1.00 93.62 233 ARG A C 1
ATOM 1923 O O . ARG A 1 233 ? 12.914 4.732 -32.106 1.00 93.62 233 ARG A O 1
ATOM 1930 N N . VAL A 1 234 ? 11.117 3.376 -32.305 1.00 89.56 234 VAL A N 1
ATOM 1931 C CA . VAL A 1 234 ? 11.821 2.081 -32.355 1.00 89.56 234 VAL A CA 1
ATOM 1932 C C . VAL A 1 234 ? 11.537 1.275 -33.603 1.00 89.56 234 VAL A C 1
ATOM 1934 O O . VAL A 1 234 ? 10.465 1.478 -34.205 1.00 89.56 234 VAL A O 1
#

Foldseek 3Di:
DDKQKFKDKAALQCDDPRDHDDAQDKAADPDDDDQVDDAAKTFNALQLNCVPPPPDQSIWMFIKIAPADWDDDDRMIGHRMMHGHDTDHVVRSQPRQEDEECEDEGNHYEYNEYYYNHHYPDDDYYNHPDHDFDDDPNHGDPDDPVNVVVALLNVLVVVQPQPQKDWQFPVRDDPVRCVVCVCCVVVRTDIGGDDSVCSLVVSVVPDDPVSVVSNCPPPPDDQVVVCVVRVDHD

Secondary structure (DSSP, 8-state):
-PPEEEEEEE-TTSEETTEE--TT-EEE-SS---TTSSSEEEESSHHHHTTTS---TTSEEEEEEE-S-EEEETTEEEESEEEEEEE--HHHHHHHH-BSSS-BSSS-BSSS-EEES--SSS-EEES--SPPPPEETTEE-S--HHHHHT-HHHHHHTTS---SEEEEETTT--HHHHHH-TTHHHHSEEEEEP--TTHHHHHHHHS-HHHHHHHHTSTT--HHHHHHHH----